Protein AF-A0AAD5JWP1-F1 (afdb_monomer_lite)

Foldseek 3Di:
DDDDDDDPPVVVVVVVVVVVVVVVVVVVVVVVVVVVVVPPPDPDPPPPPPDDDDPDPVVVVVPPDDPQPPPQWAAAQPVRDIDGPVQFDPVLSCQQRDDPPDDSPDDPVSSNDGHGPVRVVPQDQWAAAPPPRDIDGCVQWDPVCSVVRPHTHGPVRVVVVVVVVVVPPDPPPPDDDDDPDDPPDDD

Secondary structure (DSSP, 8-state):
-PPPPPTHHHHHHHHHHHHHHHHHHHHHHHHHHHHHHHHSPP---------SSSSSHHHHHSSSS-------EEE-TTT--EEEGGGS-HHHHHHHH--SSS-TT--TTTGGG---HHHHHTS--EEE-TTT--EEEGGGS-HHHHH--TT---HHHHHHHHHHHHTT----------------S--

Sequence (187 aa):
MYKQPQPRQASYYQEKQYGKQKEYQYQYQYHQQEHENRRAPQPRHIRFDMHTNYNKLYAEACFMKLERPRIKLLKCVFCKEEKQVKEFSEMQIAKATYNLYAPSVVTEYRLKYISCLKCTDTQRKTLTCWKCTKMKSLDQFSRMQRRNNERARCLQCMKKRNDEDVNDSEPEYSSEDDSLDNWDDYL

pLDDT: mean 71.74, std 17.25, range [40.62, 96.69]

InterPro domains:
  IPR024630 Stc1 domain [PF12898] (75-158)

Radius of gyration: 37.37 Å; chains: 1; bounding box: 60×84×105 Å

Organism: NCBI:txid60185

Structure (mmCIF, N/CA/C/O backbone):
data_AF-A0AAD5JWP1-F1
#
_entry.id   AF-A0AAD5JWP1-F1
#
loop_
_atom_site.group_PDB
_atom_site.id
_atom_site.type_symbol
_atom_site.label_atom_id
_atom_site.label_alt_id
_atom_site.label_comp_id
_atom_site.label_asym_id
_atom_site.label_entity_id
_atom_site.label_seq_id
_atom_site.pdbx_PDB_ins_code
_atom_site.Cartn_x
_atom_site.Cartn_y
_atom_site.Cartn_z
_atom_site.occupancy
_atom_site.B_iso_or_equiv
_atom_site.auth_seq_id
_atom_site.auth_comp_id
_atom_site.auth_asym_id
_atom_site.auth_atom_id
_atom_site.pdbx_PDB_model_num
ATOM 1 N N . MET A 1 1 ? -34.476 69.477 -42.393 1.00 40.62 1 MET A N 1
ATOM 2 C CA . MET A 1 1 ? -34.869 69.101 -41.015 1.00 40.62 1 MET A CA 1
ATOM 3 C C . MET A 1 1 ? -33.835 68.119 -40.477 1.00 40.62 1 MET A C 1
ATOM 5 O O . MET A 1 1 ? -33.854 66.964 -40.877 1.00 40.62 1 MET A O 1
ATOM 9 N N . TYR A 1 2 ? -32.893 68.576 -39.648 1.00 42.47 2 TYR A N 1
ATOM 10 C CA . TYR A 1 2 ? -31.866 67.714 -39.048 1.00 42.47 2 TYR A CA 1
ATOM 11 C C . TYR A 1 2 ? -32.333 67.252 -37.662 1.00 42.47 2 TYR A C 1
ATOM 13 O O . TYR A 1 2 ? -32.670 68.078 -36.816 1.00 42.47 2 TYR A O 1
ATOM 21 N N . LYS A 1 3 ? -32.400 65.932 -37.447 1.00 54.56 3 LYS A N 1
ATOM 22 C CA . LYS A 1 3 ? -32.744 65.327 -36.151 1.00 54.56 3 LYS A CA 1
ATOM 23 C C . LYS A 1 3 ? -31.535 65.416 -35.217 1.00 54.56 3 LYS A C 1
ATOM 25 O O . LYS A 1 3 ? -30.462 64.933 -35.563 1.00 54.56 3 LYS A O 1
ATOM 30 N N . GLN A 1 4 ? -31.719 66.011 -34.040 1.00 57.75 4 GLN A N 1
ATOM 31 C CA . GLN A 1 4 ? -30.716 65.998 -32.974 1.00 57.75 4 GLN A CA 1
ATOM 32 C C . GLN A 1 4 ? -30.556 64.576 -32.393 1.00 57.75 4 GLN A C 1
ATOM 34 O O . GLN A 1 4 ? -31.565 63.890 -32.192 1.00 57.75 4 GLN A O 1
ATOM 39 N N . PRO A 1 5 ? -29.323 64.116 -32.111 1.00 57.09 5 PRO A N 1
ATOM 40 C CA . PRO A 1 5 ? -29.080 62.826 -31.468 1.00 57.09 5 PRO A CA 1
ATOM 41 C C . PRO A 1 5 ? -29.371 62.866 -29.957 1.00 57.09 5 PRO A C 1
ATOM 43 O O . PRO A 1 5 ? -29.166 63.873 -29.284 1.00 57.09 5 PRO A O 1
ATOM 46 N N . GLN A 1 6 ? -29.876 61.747 -29.428 1.00 58.22 6 GLN A N 1
ATOM 47 C CA . GLN A 1 6 ? -30.375 61.618 -28.055 1.00 58.22 6 GLN A CA 1
ATOM 48 C C . GLN A 1 6 ? -29.251 61.492 -26.996 1.00 58.22 6 GLN A C 1
ATOM 50 O O . GLN A 1 6 ? -28.289 60.755 -27.214 1.00 58.22 6 GLN A O 1
ATOM 55 N N . PRO A 1 7 ? -29.403 62.096 -25.798 1.00 57.53 7 PRO A N 1
ATOM 56 C CA . PRO A 1 7 ? -28.341 62.240 -24.787 1.00 57.53 7 PRO A CA 1
ATOM 57 C C . PRO A 1 7 ? -27.967 60.969 -23.990 1.00 57.53 7 PRO A C 1
ATOM 59 O O . PRO A 1 7 ? -27.070 61.018 -23.154 1.00 57.53 7 PRO A O 1
ATOM 62 N N . ARG A 1 8 ? -28.613 59.815 -24.215 1.00 56.66 8 ARG A N 1
ATOM 63 C CA . ARG A 1 8 ? -28.427 58.614 -23.364 1.00 56.66 8 ARG A CA 1
ATOM 64 C C . ARG A 1 8 ? -27.158 57.805 -23.633 1.00 56.66 8 ARG A C 1
ATOM 66 O O . ARG A 1 8 ? -26.790 56.976 -22.810 1.00 56.66 8 ARG A O 1
ATOM 73 N N . GLN A 1 9 ? -26.499 57.992 -24.775 1.00 56.50 9 GLN A N 1
ATOM 74 C CA . GLN A 1 9 ? -25.335 57.168 -25.116 1.00 56.50 9 GLN A CA 1
ATOM 75 C C . GLN A 1 9 ? -24.060 57.623 -24.391 1.00 56.50 9 GLN A C 1
ATOM 77 O O . GLN A 1 9 ? -23.221 56.784 -24.086 1.00 56.50 9 GLN A O 1
ATOM 82 N N . ALA A 1 10 ? -23.929 58.907 -24.035 1.00 54.25 10 ALA A N 1
ATOM 83 C CA . ALA A 1 10 ? -22.723 59.439 -23.394 1.00 54.25 10 ALA A CA 1
ATOM 84 C C . ALA A 1 10 ? -22.528 58.961 -21.938 1.00 54.25 10 ALA A C 1
ATOM 86 O O . ALA A 1 10 ? -21.396 58.688 -21.535 1.00 54.25 10 ALA A O 1
ATOM 87 N N . SER A 1 11 ? -23.611 58.790 -21.167 1.00 57.69 11 SER A N 1
ATOM 88 C CA . SER A 1 11 ? -23.533 58.364 -19.758 1.00 57.69 11 SER A CA 1
ATOM 89 C C . SER A 1 11 ? -23.076 56.908 -19.603 1.00 57.69 11 SER A C 1
ATOM 91 O O . SER A 1 11 ? -22.282 56.595 -18.720 1.00 57.69 11 SER A O 1
ATOM 93 N N . TYR A 1 12 ? -23.488 56.028 -20.520 1.00 57.41 12 TYR A N 1
ATOM 94 C CA . TYR A 1 12 ? -23.113 54.610 -20.509 1.00 57.41 12 TYR A CA 1
ATOM 95 C C . TYR A 1 12 ? -21.603 54.388 -20.701 1.00 57.41 12 TYR A C 1
ATOM 97 O O . TYR A 1 12 ? -21.002 53.516 -20.067 1.00 57.41 12 TYR A O 1
ATOM 105 N N . TYR A 1 13 ? -20.958 55.187 -21.559 1.00 53.56 13 TYR A N 1
ATOM 106 C CA . TYR A 1 13 ? -19.510 55.093 -21.761 1.00 53.56 13 TYR A CA 1
ATOM 107 C C . TYR A 1 13 ? -18.724 55.635 -20.560 1.00 53.56 13 TYR A C 1
ATOM 109 O O . TYR A 1 13 ? -17.688 55.063 -20.219 1.00 53.56 13 TYR A O 1
ATOM 117 N N . GLN A 1 14 ? -19.218 56.672 -19.878 1.00 61.03 14 GLN A N 1
ATOM 118 C CA . GLN A 1 14 ? -18.586 57.197 -18.662 1.00 61.03 14 GLN A CA 1
ATOM 119 C C . GLN A 1 14 ? -18.672 56.211 -17.488 1.00 61.03 14 GLN A C 1
ATOM 121 O O . GLN A 1 14 ? -17.666 55.982 -16.815 1.00 61.03 14 GLN A O 1
ATOM 126 N N . GLU A 1 15 ? -19.815 55.550 -17.288 1.00 62.19 15 GLU A N 1
ATOM 127 C CA . GLU A 1 15 ? -19.979 54.532 -16.238 1.00 62.19 15 GLU A CA 1
ATOM 128 C C . GLU A 1 15 ? -19.065 53.314 -16.452 1.00 62.19 15 GLU A C 1
ATOM 130 O O . GLU A 1 15 ? -18.452 52.825 -15.501 1.00 62.19 15 GLU A O 1
ATOM 135 N N . LYS A 1 16 ? -18.885 52.861 -17.703 1.00 63.81 16 LYS A N 1
ATOM 136 C CA . LYS A 1 16 ? -17.933 51.780 -18.023 1.00 63.81 16 LYS A CA 1
ATOM 137 C C . LYS A 1 16 ? -16.479 52.156 -17.742 1.00 63.81 16 LYS A C 1
ATOM 139 O O . LYS A 1 16 ? -15.716 51.310 -17.278 1.00 63.81 16 LYS A O 1
ATOM 144 N N . GLN A 1 17 ? -16.086 53.395 -18.031 1.00 58.28 17 GLN A N 1
ATOM 145 C CA . GLN A 1 17 ? -14.729 53.874 -17.748 1.00 58.28 17 GLN A CA 1
ATOM 146 C C . GLN A 1 17 ? -14.491 53.994 -16.236 1.00 58.28 17 GLN A C 1
ATOM 148 O O . GLN A 1 17 ? -13.457 53.554 -15.735 1.00 58.28 17 GLN A O 1
ATOM 153 N N . TYR A 1 18 ? -15.485 54.490 -15.495 1.00 61.00 18 TYR A N 1
ATOM 154 C CA . TYR A 1 18 ? -15.421 54.603 -14.038 1.00 61.00 18 TYR A CA 1
ATOM 155 C C . TYR A 1 18 ? -15.386 53.231 -13.337 1.00 61.00 18 TYR A C 1
ATOM 157 O O . TYR A 1 18 ? -14.649 53.044 -12.368 1.00 61.00 18 TYR A O 1
ATOM 165 N N . GLY A 1 19 ? -16.114 52.239 -13.863 1.00 61.81 19 GLY A N 1
ATOM 166 C CA . GLY A 1 19 ? -16.061 50.855 -13.380 1.00 61.81 19 GLY A CA 1
ATOM 167 C C . GLY A 1 19 ? -14.674 50.222 -13.531 1.00 61.81 19 GLY A C 1
ATOM 168 O O . GLY A 1 19 ? -14.146 49.670 -12.567 1.00 61.81 19 GLY A O 1
ATOM 169 N N . LYS A 1 20 ? -14.038 50.382 -14.701 1.00 67.31 20 LYS A N 1
ATOM 170 C CA . LYS A 1 20 ? -12.676 49.872 -14.948 1.00 67.31 20 LYS A CA 1
ATOM 171 C C . LYS A 1 20 ? -11.626 50.516 -14.038 1.00 67.31 20 LYS A C 1
ATOM 173 O O . LYS A 1 20 ? -10.723 49.830 -13.568 1.00 67.31 20 LYS A O 1
ATOM 178 N N . GLN A 1 21 ? -11.749 51.815 -13.759 1.00 68.38 21 GLN A N 1
ATOM 179 C CA . GLN A 1 21 ? -10.841 52.505 -12.834 1.00 68.38 21 GLN A CA 1
ATOM 180 C C . GLN A 1 21 ? -10.965 51.976 -11.399 1.00 68.38 21 GLN A C 1
ATOM 182 O O . GLN A 1 21 ? -9.949 51.756 -10.741 1.00 68.38 21 GLN A O 1
ATOM 187 N N . LYS A 1 22 ? -12.190 51.706 -10.929 1.00 75.00 22 LYS A N 1
ATOM 188 C CA . LYS A 1 22 ? -12.416 51.114 -9.601 1.00 75.00 22 LYS A CA 1
ATOM 189 C C . LYS A 1 22 ? -11.853 49.701 -9.480 1.00 75.00 22 LYS A C 1
ATOM 191 O O . LYS A 1 22 ? -11.277 49.365 -8.449 1.00 75.00 22 LYS A O 1
ATOM 196 N N . GLU A 1 23 ? -11.995 48.889 -10.523 1.00 74.69 23 GLU A N 1
ATOM 197 C CA . GLU A 1 23 ? -11.470 47.522 -10.537 1.00 74.69 23 GLU A CA 1
ATOM 198 C C . GLU A 1 23 ? -9.936 47.509 -10.462 1.00 74.69 23 GLU A C 1
ATOM 200 O O . GLU A 1 23 ? -9.361 46.775 -9.657 1.00 74.69 23 GLU A O 1
ATOM 205 N N . TYR A 1 24 ? -9.273 48.402 -11.204 1.00 76.06 24 TYR A N 1
ATOM 206 C CA . TYR A 1 24 ? -7.819 48.570 -11.134 1.00 76.06 24 TYR A CA 1
ATOM 207 C C . TYR A 1 24 ? -7.351 49.032 -9.744 1.00 76.06 24 TYR A C 1
ATOM 209 O O . TYR A 1 24 ? -6.381 48.504 -9.197 1.00 76.06 24 TYR A O 1
ATOM 217 N N . GLN A 1 25 ? -8.070 49.979 -9.135 1.00 82.06 25 GLN A N 1
ATOM 218 C CA . GLN A 1 25 ? -7.759 50.465 -7.791 1.00 82.06 25 GLN A CA 1
ATOM 219 C C . GLN A 1 25 ? -7.890 49.357 -6.733 1.00 82.06 25 GLN A C 1
ATOM 221 O O . GLN A 1 25 ? -7.031 49.239 -5.858 1.00 82.06 25 GLN A O 1
ATOM 226 N N . TYR A 1 26 ? -8.917 48.509 -6.844 1.00 84.38 26 TYR A N 1
ATOM 227 C CA . TYR A 1 26 ? -9.117 47.374 -5.943 1.00 84.38 26 TYR A CA 1
ATOM 228 C C . TYR A 1 26 ? -7.998 46.331 -6.069 1.00 84.38 26 TYR A C 1
ATOM 230 O O . TYR A 1 26 ? -7.438 45.897 -5.061 1.00 84.38 26 TYR A O 1
ATOM 238 N N . GLN A 1 27 ? -7.623 45.968 -7.299 1.00 80.94 27 GLN A N 1
ATOM 239 C CA . GLN A 1 27 ? -6.535 45.015 -7.544 1.00 80.94 27 GLN A CA 1
ATOM 240 C C . GLN A 1 27 ? -5.196 45.522 -6.995 1.00 80.94 27 GLN A C 1
ATOM 242 O O . GLN A 1 27 ? -4.444 44.757 -6.388 1.00 80.94 27 GLN A O 1
ATOM 247 N N . TYR A 1 28 ? -4.916 46.818 -7.148 1.00 81.62 28 TYR A N 1
ATOM 248 C CA . TYR A 1 28 ? -3.696 47.423 -6.621 1.00 81.62 28 TYR A CA 1
ATOM 249 C C . TYR A 1 28 ? -3.644 47.376 -5.086 1.00 81.62 28 TYR A C 1
ATOM 251 O O . TYR A 1 28 ? -2.624 46.999 -4.507 1.00 81.62 28 TYR A O 1
ATOM 259 N N . GLN A 1 29 ? -4.763 47.680 -4.423 1.00 86.00 29 GLN A N 1
ATOM 260 C CA . GLN A 1 29 ? -4.866 47.642 -2.964 1.00 86.00 29 GLN A CA 1
ATOM 261 C C . GLN A 1 29 ? -4.716 46.214 -2.411 1.00 86.00 29 GLN A C 1
ATOM 263 O O . GLN A 1 29 ? -4.019 46.006 -1.417 1.00 86.00 29 GLN A O 1
ATOM 268 N N . TYR A 1 30 ? -5.284 45.216 -3.096 1.00 79.50 30 TYR A N 1
ATOM 269 C CA . TYR A 1 30 ? -5.115 43.804 -2.742 1.00 79.50 30 TYR A CA 1
ATOM 270 C C . TYR A 1 30 ? -3.645 43.367 -2.821 1.00 79.50 30 TYR A C 1
ATOM 272 O O . TYR A 1 30 ? -3.110 42.762 -1.891 1.00 79.50 30 TYR A O 1
ATOM 280 N N . HIS A 1 31 ? -2.952 43.738 -3.901 1.00 83.44 31 HIS A N 1
ATOM 281 C CA . HIS A 1 31 ? -1.551 43.368 -4.102 1.00 83.44 31 HIS A CA 1
ATOM 282 C C . HIS A 1 31 ? -0.609 44.047 -3.088 1.00 83.44 31 HIS A C 1
ATOM 284 O O . HIS A 1 31 ? 0.371 43.442 -2.642 1.00 83.44 31 HIS A O 1
ATOM 290 N N . GLN A 1 32 ? -0.910 45.285 -2.679 1.00 79.06 32 GLN A N 1
ATOM 291 C CA . GLN A 1 32 ? -0.197 45.959 -1.587 1.00 79.06 32 GLN A CA 1
ATOM 292 C C . GLN A 1 32 ? -0.378 45.223 -0.253 1.00 79.06 32 GLN A C 1
ATOM 294 O O . GLN A 1 32 ? 0.610 44.954 0.433 1.00 79.06 32 GLN A O 1
ATOM 299 N N . GLN A 1 33 ? -1.608 44.814 0.065 1.00 77.62 33 GLN A N 1
ATOM 300 C CA . GLN A 1 33 ? -1.917 44.088 1.297 1.00 77.62 33 GLN A CA 1
ATOM 301 C C . GLN A 1 33 ? -1.223 42.717 1.357 1.00 77.62 33 GLN A C 1
ATOM 303 O O . GLN A 1 33 ? -0.721 42.313 2.407 1.00 77.62 33 GLN A O 1
ATOM 308 N N . GLU A 1 34 ? -1.102 42.009 0.230 1.00 75.94 34 GLU A N 1
ATOM 309 C CA . GLU A 1 34 ? -0.315 40.771 0.175 1.00 75.94 34 GLU A CA 1
ATOM 310 C C . GLU A 1 34 ? 1.186 40.998 0.403 1.00 75.94 34 GLU A C 1
ATOM 312 O O . GLU A 1 34 ? 1.855 40.163 1.020 1.00 75.94 34 GLU A O 1
ATOM 317 N N . HIS A 1 35 ? 1.746 42.105 -0.095 1.00 75.12 35 HIS A N 1
ATOM 318 C CA . HIS A 1 35 ? 3.147 42.448 0.152 1.00 75.12 35 HIS A CA 1
ATOM 319 C C . HIS A 1 35 ? 3.405 42.822 1.615 1.00 75.12 35 HIS A C 1
ATOM 321 O O . HIS A 1 35 ? 4.445 42.435 2.1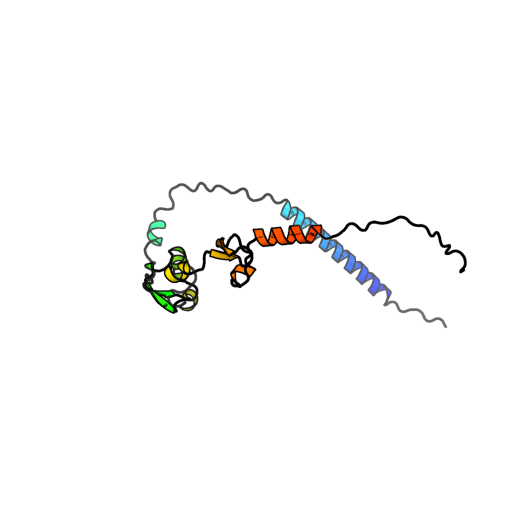52 1.00 75.12 35 HIS A O 1
ATOM 327 N N . GLU A 1 36 ? 2.472 43.516 2.269 1.00 73.81 36 GLU A N 1
ATOM 328 C CA . GLU A 1 36 ? 2.539 43.791 3.709 1.00 73.81 36 GLU A CA 1
ATOM 329 C C . GLU A 1 36 ? 2.433 42.503 4.533 1.00 73.81 36 GLU A C 1
ATOM 331 O O . GLU A 1 36 ? 3.278 42.258 5.395 1.00 73.81 36 GLU A O 1
ATOM 336 N N . ASN A 1 37 ? 1.494 41.613 4.196 1.00 68.94 37 ASN A N 1
ATOM 337 C CA . ASN A 1 37 ? 1.347 40.314 4.860 1.00 68.94 37 ASN A CA 1
ATOM 338 C C . ASN A 1 37 ? 2.578 39.410 4.674 1.00 68.94 37 ASN A C 1
ATOM 340 O O . ASN A 1 37 ? 2.951 38.684 5.593 1.00 68.94 37 ASN A O 1
ATOM 344 N N . ARG A 1 38 ? 3.252 39.469 3.515 1.00 68.69 38 ARG A N 1
ATOM 345 C CA . ARG A 1 38 ? 4.514 38.739 3.277 1.00 68.69 38 ARG A CA 1
ATOM 346 C C . ARG A 1 38 ? 5.720 39.348 3.999 1.00 68.69 38 ARG A C 1
ATOM 348 O O . ARG A 1 38 ? 6.683 38.630 4.254 1.00 68.69 38 ARG A O 1
ATOM 355 N N . ARG A 1 39 ? 5.691 40.647 4.321 1.00 66.56 39 ARG A N 1
ATOM 356 C CA . ARG A 1 39 ? 6.728 41.322 5.126 1.00 66.56 39 ARG A CA 1
ATOM 357 C C . ARG A 1 39 ? 6.494 41.204 6.630 1.00 66.56 39 ARG A C 1
ATOM 359 O O . ARG A 1 39 ? 7.390 41.574 7.389 1.00 66.56 39 ARG A O 1
ATOM 366 N N . ALA A 1 40 ? 5.339 40.699 7.065 1.00 59.44 40 ALA A N 1
ATOM 367 C CA . ALA A 1 40 ? 5.087 40.451 8.474 1.00 59.44 40 ALA A CA 1
ATOM 368 C C . ALA A 1 40 ? 6.159 39.480 9.011 1.00 59.44 40 ALA A C 1
ATOM 370 O O . ALA A 1 40 ? 6.328 38.384 8.467 1.00 59.44 40 ALA A O 1
ATOM 371 N N . PRO A 1 41 ? 6.926 39.869 10.044 1.00 61.22 41 PRO A N 1
ATOM 372 C CA . PRO A 1 41 ? 7.929 38.991 10.617 1.00 61.22 41 PRO A CA 1
ATOM 373 C C . PRO A 1 41 ? 7.230 37.736 11.142 1.00 61.22 41 PRO A C 1
ATOM 375 O O . PRO A 1 41 ? 6.301 37.824 11.944 1.00 61.22 41 PRO A O 1
ATOM 378 N N . GLN A 1 42 ? 7.684 36.567 10.679 1.00 57.88 42 GLN A N 1
ATOM 379 C CA . GLN A 1 42 ? 7.268 35.279 11.231 1.00 57.88 42 GLN A CA 1
ATOM 380 C C . GLN A 1 42 ? 7.384 35.359 12.761 1.00 57.88 42 GLN A C 1
ATOM 382 O O . GLN A 1 42 ? 8.427 35.813 13.254 1.00 57.88 42 GLN A O 1
ATOM 387 N N . PRO A 1 43 ? 6.357 34.956 13.530 1.00 54.66 43 PRO A N 1
ATOM 388 C CA . PRO A 1 43 ? 6.464 34.949 14.976 1.00 54.66 43 PRO A CA 1
ATOM 389 C C . PRO A 1 43 ? 7.646 34.056 15.344 1.00 54.66 43 PRO A C 1
ATOM 391 O O . PRO A 1 43 ? 7.652 32.854 15.072 1.00 54.66 43 PRO A O 1
ATOM 394 N N . ARG A 1 44 ? 8.688 34.661 15.926 1.00 49.53 44 ARG A N 1
ATOM 395 C CA . ARG A 1 44 ? 9.788 33.906 16.521 1.00 49.53 44 ARG A CA 1
ATOM 396 C C . ARG A 1 44 ? 9.154 32.930 17.498 1.00 49.53 44 ARG A C 1
ATOM 398 O O . ARG A 1 44 ? 8.416 33.363 18.379 1.00 49.53 44 ARG A O 1
ATOM 405 N N . HIS A 1 45 ? 9.421 31.638 17.310 1.00 47.69 45 HIS A N 1
ATOM 406 C CA . HIS A 1 45 ? 9.055 30.594 18.257 1.00 47.69 45 HIS A CA 1
ATOM 407 C C . HIS A 1 45 ? 9.450 31.063 19.657 1.00 47.69 45 HIS A C 1
ATOM 409 O O . HIS A 1 45 ? 10.631 31.097 20.004 1.00 47.69 45 HIS A O 1
ATOM 415 N N . ILE A 1 46 ? 8.457 31.461 20.450 1.00 46.84 46 ILE A N 1
ATOM 416 C CA . ILE A 1 46 ? 8.643 31.672 21.874 1.00 46.84 46 ILE A CA 1
ATOM 417 C C . ILE A 1 46 ? 8.948 30.277 22.408 1.00 46.84 46 ILE A C 1
ATOM 419 O O . ILE A 1 46 ? 8.074 29.407 22.435 1.00 46.84 46 ILE A O 1
ATOM 423 N N . ARG A 1 47 ? 10.211 30.029 22.766 1.00 49.56 47 ARG A N 1
ATOM 424 C CA . ARG A 1 47 ? 10.547 28.938 23.677 1.00 49.56 47 ARG A CA 1
ATOM 425 C C . ARG A 1 47 ? 9.833 29.265 24.983 1.00 49.56 47 ARG A C 1
ATOM 427 O O . ARG A 1 47 ? 10.295 30.090 25.762 1.00 49.56 47 ARG A O 1
ATOM 434 N N . PHE A 1 48 ? 8.659 28.677 25.170 1.00 41.03 48 PHE A N 1
ATOM 435 C CA . PHE A 1 48 ? 8.026 28.607 26.473 1.00 41.03 48 PHE A CA 1
ATOM 436 C C . PHE A 1 48 ? 8.852 27.632 27.309 1.00 41.03 48 PHE A C 1
ATOM 438 O O . PHE A 1 48 ? 8.603 26.427 27.302 1.00 41.03 48 PHE A O 1
ATOM 445 N N . ASP A 1 49 ? 9.855 28.152 28.012 1.00 50.12 49 ASP A N 1
ATOM 446 C CA . ASP A 1 49 ? 10.458 27.448 29.139 1.00 50.12 49 ASP A CA 1
ATOM 447 C C . ASP A 1 49 ? 9.431 27.439 30.278 1.00 50.12 49 ASP A C 1
ATOM 449 O O . ASP A 1 49 ? 9.426 28.281 31.171 1.00 50.12 49 ASP A O 1
ATOM 453 N N . MET A 1 50 ? 8.491 26.496 30.198 1.00 48.03 50 MET A N 1
ATOM 454 C CA . MET A 1 50 ? 7.456 26.263 31.203 1.00 48.03 50 MET A CA 1
ATOM 455 C C . MET A 1 50 ? 7.886 25.122 32.137 1.00 48.03 50 MET A C 1
ATOM 457 O O . MET A 1 50 ? 7.262 24.066 32.221 1.00 48.03 50 MET A O 1
ATOM 461 N N . HIS A 1 51 ? 8.986 25.350 32.844 1.00 48.28 51 HIS A N 1
ATOM 462 C CA . HIS A 1 51 ? 9.379 24.614 34.043 1.00 48.28 51 HIS A CA 1
ATOM 463 C C . HIS A 1 51 ? 9.294 25.639 35.179 1.00 48.28 51 HIS A C 1
ATOM 465 O O . HIS A 1 51 ? 9.942 26.670 35.107 1.00 48.28 51 HIS A O 1
ATOM 471 N N . THR A 1 52 ? 8.497 25.507 36.225 1.00 54.03 52 THR A N 1
ATOM 472 C CA . THR A 1 52 ? 7.990 24.343 36.941 1.00 54.03 52 THR A CA 1
ATOM 473 C C . THR A 1 52 ? 6.785 24.806 37.776 1.00 54.03 52 THR A C 1
ATOM 475 O O . THR A 1 52 ? 6.578 25.997 37.982 1.00 54.03 52 THR A O 1
ATOM 478 N N . ASN A 1 53 ? 6.029 23.853 38.328 1.00 54.62 53 ASN A N 1
ATOM 479 C CA . ASN A 1 53 ? 5.146 24.063 39.488 1.00 54.62 53 ASN A CA 1
ATOM 480 C C . ASN A 1 53 ? 3.662 24.429 39.256 1.00 54.62 53 ASN A C 1
ATOM 482 O O . ASN A 1 53 ? 3.031 25.010 40.131 1.00 54.62 53 ASN A O 1
ATOM 486 N N . TYR A 1 54 ? 3.064 24.009 38.135 1.00 44.25 54 TYR A N 1
ATOM 487 C CA . TYR A 1 54 ? 1.593 24.013 37.976 1.00 44.25 54 TYR A CA 1
ATOM 488 C C . TYR A 1 54 ? 1.040 22.748 37.286 1.00 44.25 54 TYR A C 1
ATOM 490 O O . TYR A 1 54 ? -0.006 22.778 36.653 1.00 44.25 54 TYR A O 1
ATOM 498 N N . ASN A 1 55 ? 1.759 21.620 37.380 1.00 54.94 55 ASN A N 1
ATOM 499 C CA . ASN A 1 55 ? 1.473 20.397 36.608 1.00 54.94 55 ASN A CA 1
ATOM 500 C C . ASN A 1 55 ? 1.423 19.094 37.430 1.00 54.94 55 ASN A C 1
ATOM 502 O O . ASN A 1 55 ? 1.429 18.017 36.845 1.00 54.94 55 ASN A O 1
ATOM 506 N N . LYS A 1 56 ? 1.369 19.140 38.769 1.00 49.34 56 LYS A N 1
ATOM 507 C CA . LYS A 1 56 ? 1.262 17.900 39.571 1.00 49.34 56 LYS A CA 1
ATOM 508 C C . LYS A 1 56 ? -0.178 17.453 39.837 1.00 49.34 56 LYS A C 1
ATOM 510 O O . LYS A 1 56 ? -0.455 16.268 39.755 1.00 49.34 56 LYS A O 1
ATOM 515 N N . LEU A 1 57 ? -1.113 18.380 40.054 1.00 47.66 57 LEU A N 1
ATOM 516 C CA . LEU A 1 57 ? -2.484 18.025 40.460 1.00 47.66 57 LEU A CA 1
ATOM 517 C C . LEU A 1 57 ? -3.443 17.747 39.286 1.00 47.66 57 LEU A C 1
ATOM 519 O O . LEU A 1 57 ? -4.432 17.045 39.461 1.00 47.66 57 LEU A O 1
ATOM 523 N N . TYR A 1 58 ? -3.139 18.225 38.074 1.00 48.69 58 TYR A N 1
ATOM 524 C CA . TYR A 1 58 ? -3.963 17.960 36.882 1.00 48.69 58 TYR A CA 1
ATOM 525 C C . TYR A 1 58 ? -3.467 16.784 36.023 1.00 48.69 58 TYR A C 1
ATOM 527 O O . TYR A 1 58 ? -4.217 16.278 35.190 1.00 48.69 58 TYR A O 1
ATOM 535 N N . ALA A 1 59 ? -2.240 16.299 36.245 1.00 50.41 59 ALA A N 1
ATOM 536 C CA . ALA A 1 59 ? -1.723 15.107 35.568 1.00 50.41 59 ALA A CA 1
ATOM 537 C C . ALA A 1 59 ? -2.314 13.807 36.148 1.00 50.41 59 ALA A C 1
ATOM 539 O O . ALA A 1 59 ? -2.564 12.858 35.408 1.00 50.41 59 ALA A O 1
ATOM 540 N N . GLU A 1 60 ? -2.608 13.780 37.451 1.00 46.25 60 GLU A N 1
ATOM 541 C CA . GLU A 1 60 ? -3.140 12.592 38.135 1.00 46.25 60 GLU A CA 1
ATOM 542 C C . GLU A 1 60 ? -4.646 12.386 37.878 1.00 46.25 60 GLU A C 1
ATOM 544 O O . GLU A 1 60 ? -5.109 11.251 37.776 1.00 46.25 60 GLU A O 1
ATOM 549 N N . ALA A 1 61 ? -5.411 13.462 37.652 1.00 45.09 61 ALA A N 1
ATOM 550 C CA . ALA A 1 61 ? -6.847 13.378 37.355 1.00 45.09 61 ALA A CA 1
ATOM 551 C C . ALA A 1 61 ? -7.160 12.939 35.908 1.00 45.09 61 ALA A C 1
ATOM 553 O O . ALA A 1 61 ? -8.229 12.386 35.646 1.00 45.09 61 ALA A O 1
ATOM 554 N N . CYS A 1 62 ? -6.233 13.139 34.965 1.00 43.66 62 CYS A N 1
ATOM 555 C CA . CYS A 1 62 ? -6.428 12.755 33.561 1.00 43.66 62 CYS A CA 1
ATOM 556 C C . CYS A 1 62 ? -6.066 11.282 33.282 1.00 43.66 62 CYS A C 1
ATOM 558 O O . CYS A 1 62 ? -6.426 10.740 32.237 1.00 43.66 62 CYS A O 1
ATOM 560 N N . PHE A 1 63 ? -5.384 10.609 34.216 1.00 44.66 63 PHE A N 1
ATOM 561 C CA . PHE A 1 63 ? -4.889 9.243 34.021 1.00 44.66 63 PHE A CA 1
ATOM 562 C C . PHE A 1 63 ? -5.893 8.145 34.421 1.00 44.66 63 PHE A C 1
ATOM 564 O O . PHE A 1 63 ? -5.662 6.972 34.139 1.00 44.66 63 PHE A O 1
ATOM 571 N N . MET A 1 64 ? -7.024 8.494 35.048 1.00 44.84 64 MET A N 1
ATOM 572 C CA . MET A 1 64 ? -7.883 7.508 35.727 1.00 44.84 64 MET A CA 1
ATOM 573 C C . MET A 1 64 ? -9.164 7.067 35.005 1.00 44.84 64 MET A C 1
ATOM 575 O O . MET A 1 64 ? -9.916 6.280 35.570 1.00 44.84 64 MET A O 1
ATOM 579 N N . LYS A 1 65 ? -9.460 7.485 33.767 1.00 46.75 65 LYS A N 1
ATOM 580 C CA . LYS A 1 65 ? -10.689 7.013 33.087 1.00 46.75 65 LYS A CA 1
ATOM 581 C C . LYS A 1 65 ? -10.572 6.894 31.576 1.00 46.75 65 LYS A C 1
ATOM 583 O O . LYS A 1 65 ? -11.260 7.613 30.873 1.00 46.75 65 LYS A O 1
ATOM 588 N N . LEU A 1 66 ? -9.790 5.945 31.070 1.00 50.03 66 LEU A N 1
ATOM 589 C CA . LEU A 1 66 ? -10.081 5.286 29.790 1.00 50.03 66 LEU A CA 1
ATOM 590 C C . LEU A 1 66 ? -9.414 3.903 29.786 1.00 50.03 66 LEU A C 1
ATOM 592 O O . LEU A 1 66 ? -8.489 3.654 29.012 1.00 50.03 66 LEU A O 1
ATOM 596 N N . GLU A 1 67 ? -9.900 2.969 30.608 1.00 49.12 67 GLU A N 1
ATOM 597 C CA . GLU A 1 67 ? -9.774 1.552 30.249 1.00 49.12 67 GLU A CA 1
ATOM 598 C C . GLU A 1 67 ? -10.605 1.335 28.980 1.00 49.12 67 GLU A C 1
ATOM 600 O O . GLU A 1 67 ? -11.762 0.917 29.009 1.00 49.12 67 GLU A O 1
ATOM 605 N N . ARG A 1 68 ? -10.042 1.730 27.832 1.00 54.72 68 ARG A N 1
ATOM 606 C CA . ARG A 1 68 ? -10.649 1.455 26.537 1.00 54.72 68 ARG A CA 1
ATOM 607 C C . ARG A 1 68 ? -10.740 -0.062 26.428 1.00 54.72 68 ARG A C 1
ATOM 609 O O . ARG A 1 68 ? -9.741 -0.728 26.727 1.00 54.72 68 ARG A O 1
ATOM 616 N N . PRO A 1 69 ? -11.891 -0.616 26.018 1.00 56.72 69 PRO A N 1
ATOM 617 C CA . PRO A 1 69 ? -12.034 -2.052 25.857 1.00 56.72 69 PRO A CA 1
ATOM 618 C C . PRO A 1 69 ? -10.878 -2.555 24.994 1.00 56.72 69 PRO A C 1
ATOM 620 O O . PRO A 1 69 ? -10.719 -2.147 23.841 1.00 56.72 69 PRO A O 1
ATOM 623 N N . ARG A 1 70 ? -10.014 -3.390 25.586 1.00 66.69 70 ARG A N 1
ATOM 624 C CA . ARG A 1 70 ? -8.898 -4.004 24.868 1.00 66.69 70 ARG A CA 1
ATOM 625 C C . ARG A 1 70 ? -9.515 -4.901 23.808 1.00 66.69 70 ARG A C 1
ATOM 627 O O . ARG A 1 70 ? -10.035 -5.968 24.130 1.00 66.69 70 ARG A O 1
ATOM 634 N N . ILE A 1 71 ? -9.501 -4.442 22.559 1.00 74.69 71 ILE A N 1
ATOM 635 C CA . ILE A 1 71 ? -9.937 -5.236 21.412 1.00 74.69 71 ILE A CA 1
ATOM 636 C C . ILE A 1 71 ? -9.133 -6.539 21.453 1.00 74.69 71 ILE A C 1
ATOM 638 O O . ILE A 1 71 ? -7.90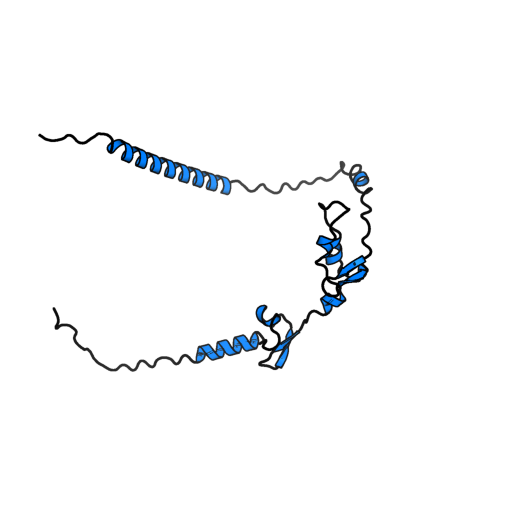9 -6.498 21.516 1.00 74.69 71 ILE A O 1
ATOM 642 N N . LYS A 1 72 ? -9.808 -7.692 21.514 1.00 81.00 72 LYS A N 1
ATOM 643 C CA . LYS A 1 72 ? -9.147 -9.010 21.611 1.00 81.00 72 LYS A CA 1
ATOM 644 C C . LYS A 1 72 ? -8.966 -9.660 20.242 1.00 81.00 72 LYS A C 1
ATOM 646 O O .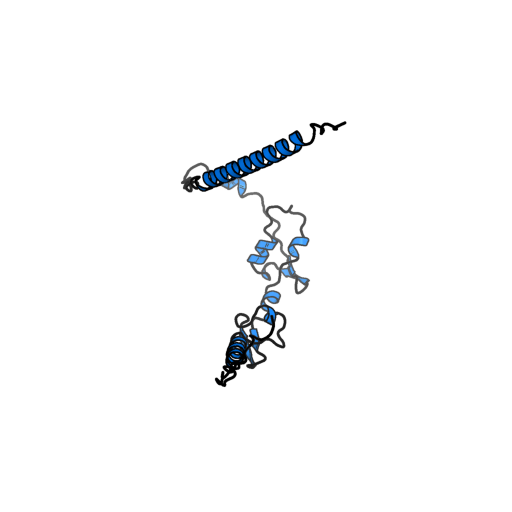 LYS A 1 72 ? -7.994 -10.383 20.023 1.00 81.00 72 LYS A O 1
ATOM 651 N N . LEU A 1 73 ? -9.900 -9.380 19.336 1.00 85.12 73 LEU A N 1
ATOM 652 C CA . LEU A 1 73 ? -9.988 -9.971 18.011 1.00 85.12 73 LEU A CA 1
ATOM 653 C C . LEU A 1 73 ? -10.107 -8.877 16.954 1.00 85.12 73 LEU A C 1
ATOM 655 O O . LEU A 1 73 ? -10.774 -7.863 17.155 1.00 85.12 73 LEU A O 1
ATOM 659 N N . LEU A 1 74 ? -9.436 -9.096 15.833 1.00 85.69 74 LEU A N 1
ATOM 660 C CA . LEU A 1 74 ? -9.381 -8.204 14.686 1.00 85.69 74 LEU A CA 1
ATOM 661 C C . LEU A 1 74 ? -9.611 -9.028 13.417 1.00 85.69 74 LEU A C 1
ATOM 663 O O . LEU A 1 74 ? -9.084 -10.133 13.283 1.00 85.69 74 LEU A O 1
ATOM 667 N N . LYS A 1 75 ? -10.395 -8.500 12.477 1.00 87.44 75 LYS A N 1
ATOM 668 C CA . LYS A 1 75 ? -10.711 -9.180 11.216 1.00 87.44 75 LYS A CA 1
ATOM 669 C C . LYS A 1 75 ? -9.735 -8.768 10.124 1.00 87.44 75 LYS A C 1
ATOM 671 O O . LYS A 1 75 ? -9.548 -7.583 9.867 1.00 87.44 75 LYS A O 1
ATOM 676 N N . CYS A 1 76 ? -9.134 -9.744 9.455 1.00 88.75 76 CYS A N 1
ATOM 677 C CA . CYS A 1 76 ? -8.245 -9.482 8.329 1.00 88.75 76 CYS A CA 1
ATOM 678 C C . CYS A 1 76 ? -9.029 -9.264 7.027 1.00 88.75 76 CYS A C 1
ATOM 680 O O . CYS A 1 76 ? -9.938 -10.024 6.710 1.00 88.75 76 CYS A O 1
ATOM 682 N N . VAL A 1 77 ? -8.623 -8.294 6.209 1.00 89.44 77 VAL A N 1
ATOM 683 C CA . VAL A 1 77 ? -9.246 -8.022 4.899 1.00 89.44 77 VAL A CA 1
ATOM 684 C C . VAL A 1 77 ? -8.977 -9.112 3.863 1.00 89.44 77 VAL A C 1
ATOM 686 O O . VAL A 1 77 ? -9.843 -9.418 3.049 1.00 89.44 77 VAL A O 1
ATOM 689 N N . PHE A 1 78 ? -7.782 -9.704 3.891 1.00 88.62 78 PHE A N 1
ATOM 690 C CA . PHE A 1 78 ? -7.346 -10.649 2.863 1.00 88.62 78 PHE A CA 1
ATOM 691 C C . PHE A 1 78 ? -7.896 -12.057 3.092 1.00 88.62 78 PHE A C 1
ATOM 693 O O . PHE A 1 78 ? -8.511 -12.621 2.194 1.00 88.62 78 PHE A O 1
ATOM 700 N N . CYS A 1 79 ? -7.715 -12.616 4.294 1.00 88.94 79 CYS A N 1
ATOM 701 C CA . CYS A 1 79 ? -8.212 -13.958 4.614 1.00 88.94 79 CYS A CA 1
ATOM 702 C C . CYS A 1 79 ? -9.630 -13.961 5.197 1.00 88.94 79 CYS A C 1
ATOM 704 O O . CYS A 1 79 ? -10.216 -15.025 5.334 1.00 88.94 79 CYS A O 1
ATOM 706 N N . LYS A 1 80 ? -10.193 -12.791 5.539 1.00 88.19 80 LYS A N 1
ATOM 707 C CA . LYS A 1 80 ? -11.540 -12.623 6.122 1.00 88.19 80 LYS A CA 1
ATOM 708 C C . LYS A 1 80 ? -11.765 -13.315 7.474 1.00 88.19 80 LYS A C 1
ATOM 710 O O . LYS A 1 80 ? -12.876 -13.253 7.993 1.00 88.19 80 LYS A O 1
ATOM 715 N N . GLU A 1 81 ? -10.722 -13.890 8.066 1.00 89.44 81 GLU A N 1
ATOM 716 C CA . GLU A 1 81 ? -10.746 -14.519 9.387 1.00 89.44 81 GLU A CA 1
ATOM 717 C C . GLU A 1 81 ? -10.561 -13.494 10.511 1.00 89.44 81 GLU A C 1
ATOM 719 O O . GLU A 1 81 ? -9.819 -12.511 10.373 1.00 89.44 81 GLU A O 1
ATOM 724 N N . GLU A 1 82 ? -11.203 -13.769 11.644 1.00 88.88 82 GLU A N 1
ATOM 725 C CA . GLU A 1 82 ? -10.957 -13.088 12.911 1.00 88.88 82 GLU A CA 1
ATOM 726 C C . GLU A 1 82 ? -9.756 -13.715 13.609 1.00 88.88 82 GLU A C 1
ATOM 728 O O . GLU A 1 82 ? -9.653 -14.931 13.763 1.00 88.88 82 GLU A O 1
ATOM 733 N N . LYS A 1 83 ? -8.814 -12.866 14.000 1.00 90.06 83 LYS A N 1
ATOM 734 C CA . LYS A 1 83 ? -7.519 -13.266 14.536 1.00 90.06 83 LYS A CA 1
ATOM 735 C C . LYS A 1 83 ? -7.205 -12.477 15.793 1.00 90.06 83 LYS A C 1
ATOM 737 O O . LYS A 1 83 ? -7.717 -11.376 15.999 1.00 90.06 83 LYS A O 1
ATOM 742 N N . GLN A 1 84 ? -6.346 -13.036 16.638 1.00 90.31 84 GLN A N 1
ATOM 743 C CA . GLN A 1 84 ? -5.888 -12.338 17.837 1.00 90.31 84 GLN A CA 1
ATOM 744 C C . GLN A 1 84 ? -5.081 -11.097 17.454 1.00 90.31 84 GLN A C 1
ATOM 746 O O . GLN A 1 84 ? -4.354 -11.110 16.463 1.00 90.31 84 GLN A O 1
ATOM 751 N N . VAL A 1 85 ? -5.148 -10.050 18.280 1.00 87.25 85 VAL A N 1
ATOM 752 C CA . VAL A 1 85 ? -4.416 -8.788 18.062 1.00 87.25 85 VAL A CA 1
ATOM 753 C C . VAL A 1 85 ? -2.928 -9.004 17.771 1.00 87.25 85 VAL A C 1
ATOM 755 O O . VAL A 1 85 ? -2.396 -8.379 16.866 1.00 87.25 85 VAL A O 1
ATOM 758 N N . LYS A 1 86 ? -2.280 -9.956 18.449 1.00 89.38 86 LYS A N 1
ATOM 759 C CA . LYS A 1 86 ? -0.862 -10.303 18.245 1.00 89.38 86 LYS A CA 1
ATOM 760 C C . LYS A 1 86 ? -0.510 -10.809 16.836 1.00 89.38 86 LYS A C 1
ATOM 762 O O . LYS A 1 86 ? 0.659 -10.834 16.478 1.00 89.38 86 LYS A O 1
ATOM 767 N N . GLU A 1 87 ? -1.493 -11.245 16.046 1.00 90.81 87 GLU A N 1
ATOM 768 C CA . GLU A 1 87 ? -1.283 -11.677 14.656 1.00 90.81 87 GLU A CA 1
ATOM 769 C C . GLU A 1 87 ? -1.287 -10.501 13.657 1.00 90.81 87 GLU A C 1
ATOM 771 O O . GLU A 1 87 ? -1.216 -10.720 12.443 1.00 90.81 87 GLU A O 1
ATOM 776 N N . PHE A 1 88 ? -1.363 -9.261 14.148 1.00 90.50 88 PHE A N 1
ATOM 777 C CA . PHE A 1 88 ? -1.307 -8.022 13.374 1.00 90.50 88 PHE A CA 1
ATOM 778 C C . PHE A 1 88 ? -0.084 -7.187 13.772 1.00 90.50 88 PHE A C 1
ATOM 780 O O . PHE A 1 88 ? 0.463 -7.338 14.861 1.00 90.50 88 PHE A O 1
ATOM 787 N N . SER A 1 89 ? 0.346 -6.282 12.891 1.00 89.88 89 SER A N 1
ATOM 788 C CA . SER A 1 89 ? 1.429 -5.342 13.205 1.00 89.88 89 SER A CA 1
ATOM 789 C C . SER A 1 89 ? 0.982 -4.306 14.242 1.00 89.88 89 SER A C 1
ATOM 791 O O . SER A 1 89 ? -0.130 -3.787 14.154 1.00 89.88 89 SER A O 1
ATOM 793 N N . GLU A 1 90 ? 1.870 -3.919 15.161 1.00 88.00 90 GLU A N 1
ATOM 794 C CA . GLU A 1 90 ? 1.637 -2.871 16.171 1.00 88.00 90 GLU A CA 1
ATOM 795 C C . GLU A 1 90 ? 1.094 -1.568 15.576 1.00 88.00 90 GLU A C 1
ATOM 797 O O . GLU A 1 90 ? 0.131 -0.999 16.089 1.00 88.00 90 GLU A O 1
ATOM 802 N N . MET A 1 91 ? 1.619 -1.143 14.423 1.00 85.44 91 MET A N 1
ATOM 803 C CA . MET A 1 91 ? 1.104 0.026 13.703 1.00 85.44 91 MET A CA 1
ATOM 804 C C . MET A 1 91 ? -0.345 -0.155 13.237 1.00 85.44 91 MET A C 1
ATOM 806 O O . MET A 1 91 ? -1.123 0.800 13.243 1.00 85.44 91 MET A O 1
ATOM 810 N N . GLN A 1 92 ? -0.724 -1.357 12.802 1.00 85.25 92 GLN A N 1
ATOM 811 C CA . GLN A 1 92 ? -2.093 -1.649 12.365 1.00 85.25 92 GLN A CA 1
ATOM 812 C C . GLN A 1 92 ? -3.047 -1.722 13.557 1.00 85.25 92 GLN A C 1
ATOM 814 O O . GLN A 1 92 ? -4.168 -1.225 13.468 1.00 85.25 92 GLN A O 1
ATOM 819 N N . ILE A 1 93 ? -2.583 -2.273 14.679 1.00 85.69 93 ILE A N 1
ATOM 820 C CA . ILE A 1 93 ? -3.323 -2.317 15.941 1.00 85.69 93 ILE A CA 1
ATOM 821 C C . ILE A 1 93 ? -3.567 -0.897 16.453 1.00 85.69 93 ILE A C 1
ATOM 823 O O . ILE A 1 93 ? -4.699 -0.555 16.791 1.00 85.69 93 ILE A O 1
ATOM 827 N N . ALA A 1 94 ? -2.544 -0.041 16.451 1.00 82.25 94 ALA A N 1
ATOM 828 C CA . ALA A 1 94 ? -2.674 1.356 16.847 1.00 82.25 94 ALA A CA 1
ATOM 829 C C . ALA A 1 94 ? -3.672 2.099 15.948 1.00 82.25 94 ALA A C 1
ATOM 831 O O . ALA A 1 94 ? -4.543 2.793 16.452 1.00 82.25 94 ALA A O 1
ATOM 832 N N . LYS A 1 95 ? -3.635 1.893 14.625 1.00 78.88 95 LYS A N 1
ATOM 833 C CA . LYS A 1 95 ? -4.620 2.491 13.702 1.00 78.88 95 LYS A CA 1
ATOM 834 C C . LYS A 1 95 ? -6.048 1.994 13.931 1.00 78.88 95 LYS A C 1
ATOM 836 O O . LYS A 1 95 ? -6.987 2.766 13.767 1.00 78.88 95 LYS A O 1
ATOM 841 N N . ALA A 1 96 ? -6.213 0.720 14.283 1.00 76.94 96 ALA A N 1
ATOM 842 C CA . ALA A 1 96 ? -7.523 0.135 14.558 1.00 76.94 96 ALA A CA 1
ATOM 843 C C . ALA A 1 96 ? -8.094 0.576 15.917 1.00 76.94 96 ALA A C 1
ATOM 845 O O . ALA A 1 96 ? -9.306 0.710 16.056 1.00 76.94 96 ALA A O 1
ATOM 846 N N . THR A 1 97 ? -7.234 0.813 16.910 1.00 74.81 97 THR A N 1
ATOM 847 C CA . THR A 1 97 ? -7.625 1.160 18.290 1.00 74.81 97 THR A CA 1
ATOM 848 C C . THR A 1 97 ? -7.652 2.670 18.554 1.00 74.81 97 THR A C 1
ATOM 850 O O . THR A 1 97 ? -8.393 3.137 19.423 1.00 74.81 97 THR A O 1
ATOM 853 N N . TYR A 1 98 ? -6.866 3.460 17.820 1.00 68.75 98 TYR A N 1
ATOM 854 C CA . TYR A 1 98 ? -6.756 4.901 18.013 1.00 68.75 98 TYR A CA 1
ATOM 855 C C . TYR A 1 98 ? -7.774 5.649 17.155 1.00 68.75 98 TYR A C 1
ATOM 857 O O . TYR A 1 98 ? -7.551 5.954 15.983 1.00 68.75 98 TYR A O 1
ATOM 865 N N . ASN A 1 99 ? -8.901 5.996 17.770 1.00 66.56 99 ASN A N 1
ATOM 866 C CA . ASN A 1 99 ? -9.803 6.999 17.233 1.00 66.56 99 ASN A CA 1
ATOM 867 C C . ASN A 1 99 ? -10.186 7.982 18.341 1.00 66.56 99 ASN A C 1
ATOM 869 O O . ASN A 1 99 ? -10.928 7.634 19.253 1.00 66.56 99 ASN A O 1
ATOM 873 N N . LEU A 1 100 ? -9.645 9.199 18.272 1.00 61.69 100 LEU A N 1
ATOM 874 C CA . LEU A 1 100 ? -9.940 10.274 19.226 1.00 61.69 100 LEU A CA 1
ATOM 875 C C . LEU A 1 100 ? -11.393 10.762 19.143 1.00 61.69 100 LEU A C 1
ATOM 877 O O . LEU A 1 100 ? -11.898 11.320 20.109 1.00 61.69 100 LEU A O 1
ATOM 881 N N . TYR A 1 101 ? -12.049 10.552 18.000 1.00 61.50 101 TYR A N 1
ATOM 882 C CA . TYR A 1 101 ? -13.336 11.164 17.677 1.00 61.50 101 TYR A CA 1
ATOM 883 C C . TYR A 1 101 ? -14.464 10.148 17.455 1.00 61.50 101 TYR A C 1
ATOM 885 O O . TYR A 1 101 ? -15.595 10.562 17.214 1.00 61.50 101 TYR A O 1
ATOM 893 N N . ALA A 1 102 ? -14.200 8.833 17.504 1.00 61.91 102 ALA A N 1
ATOM 894 C CA . ALA A 1 102 ? -15.288 7.856 17.427 1.00 61.91 102 ALA A CA 1
ATOM 895 C C . ALA A 1 102 ? -15.862 7.565 18.813 1.00 61.91 102 ALA A C 1
ATOM 897 O O . ALA A 1 102 ? -15.104 7.203 19.717 1.00 61.91 102 ALA A O 1
ATOM 898 N N . PRO A 1 103 ? -17.194 7.629 18.969 1.00 57.16 103 PRO A N 1
ATOM 899 C CA . PRO A 1 103 ? -17.842 7.072 20.142 1.00 57.16 103 PRO A CA 1
ATOM 900 C C . PRO A 1 103 ? -17.531 5.570 20.241 1.00 57.16 103 PRO A C 1
ATOM 902 O O . PRO A 1 103 ? -17.567 4.846 19.245 1.00 57.16 103 PRO A O 1
ATOM 905 N N . SER A 1 104 ? -17.238 5.124 21.467 1.00 55.66 104 SER A N 1
ATOM 906 C CA . SER A 1 104 ? -16.812 3.769 21.879 1.00 55.66 104 SER A CA 1
ATOM 907 C C . SER A 1 104 ? -17.610 2.603 21.266 1.00 55.66 104 SER A C 1
ATOM 909 O O . SER A 1 104 ? -17.127 1.478 21.196 1.00 55.66 104 SER A O 1
ATOM 911 N N . VAL A 1 105 ? -18.835 2.861 20.808 1.00 55.25 105 VAL A N 1
ATOM 912 C CA . VAL A 1 105 ? -19.816 1.830 20.459 1.00 55.25 105 VAL A CA 1
ATOM 913 C C . VAL A 1 105 ? -19.830 1.393 19.001 1.00 55.25 105 VAL A C 1
ATOM 915 O O . VAL A 1 105 ? -20.310 0.300 18.731 1.00 55.25 105 VAL A O 1
ATOM 918 N N . VAL A 1 106 ? -19.319 2.160 18.036 1.00 54.94 106 VAL A N 1
ATOM 919 C CA . VAL A 1 106 ? -19.437 1.739 16.631 1.00 54.94 106 VAL A CA 1
ATOM 920 C C . VAL A 1 106 ? -18.298 2.308 15.806 1.00 54.94 106 VAL A C 1
ATOM 922 O O . VAL A 1 106 ? -18.244 3.502 15.556 1.00 54.94 106 VAL A O 1
ATOM 925 N N . THR A 1 107 ? -17.423 1.445 15.299 1.00 52.66 107 THR A N 1
ATOM 926 C CA . THR A 1 107 ? -17.082 1.470 13.868 1.00 52.66 107 THR A CA 1
ATOM 927 C C . THR A 1 107 ? -16.449 0.140 13.465 1.00 52.66 107 THR A C 1
ATOM 929 O O . THR A 1 107 ? -15.277 0.054 13.109 1.00 52.66 107 THR A O 1
ATOM 932 N N . GLU A 1 108 ? -17.284 -0.897 13.393 1.00 55.31 108 GLU A N 1
ATOM 933 C CA . GLU A 1 108 ? -17.026 -2.106 12.589 1.00 55.31 108 GLU A CA 1
ATOM 934 C C . GLU A 1 108 ? -16.515 -1.745 11.172 1.00 55.31 108 GLU A C 1
ATOM 936 O O . GLU A 1 108 ? -15.713 -2.446 10.562 1.00 55.31 108 GLU A O 1
ATOM 941 N N . TYR A 1 109 ? -16.918 -0.568 10.678 1.00 54.47 109 TYR A N 1
ATOM 942 C CA . TYR A 1 109 ? -16.493 0.037 9.420 1.00 54.47 109 TYR A CA 1
ATOM 943 C C . TYR A 1 109 ? -15.009 0.429 9.339 1.00 54.47 109 TYR A C 1
ATOM 945 O O . TYR A 1 109 ? -14.462 0.393 8.239 1.00 54.47 109 TYR A O 1
ATOM 953 N N . ARG A 1 110 ? -14.330 0.779 10.443 1.00 56.06 110 ARG A N 1
ATOM 954 C CA . ARG A 1 110 ? -12.898 1.158 10.417 1.00 56.06 110 ARG A CA 1
ATOM 955 C C . ARG A 1 110 ? -11.953 -0.033 10.562 1.00 56.06 110 ARG A C 1
ATOM 957 O O . ARG A 1 110 ? -10.814 0.044 10.111 1.00 56.06 110 ARG A O 1
ATOM 964 N N . LEU A 1 111 ? -12.447 -1.161 11.074 1.00 60.53 111 LEU A N 1
ATOM 965 C CA . LEU A 1 111 ? -11.723 -2.438 11.078 1.00 60.53 111 LEU A CA 1
ATOM 966 C C . LEU A 1 111 ? -11.554 -3.029 9.663 1.00 60.53 111 LEU A C 1
ATOM 968 O O . LEU A 1 111 ? -10.806 -3.982 9.475 1.00 60.53 111 LEU A O 1
ATOM 972 N N . LYS A 1 112 ? -12.206 -2.449 8.645 1.00 58.22 112 LYS A N 1
ATOM 973 C CA . LYS A 1 112 ? -12.264 -2.970 7.269 1.00 58.22 112 LYS A CA 1
ATOM 974 C C . LYS A 1 112 ? -10.968 -2.847 6.456 1.00 58.22 112 LYS A C 1
ATOM 976 O O . LYS A 1 112 ? -10.988 -3.222 5.291 1.00 58.22 112 LYS A O 1
ATOM 981 N N . TYR A 1 113 ? -9.862 -2.347 7.018 1.00 71.25 113 TYR A N 1
ATOM 982 C CA . TYR A 1 113 ? -8.620 -2.095 6.263 1.00 71.25 113 TYR A CA 1
ATOM 983 C C . TYR A 1 113 ? -7.334 -2.615 6.926 1.00 71.25 113 TYR A C 1
ATOM 985 O O . TYR A 1 113 ? -6.251 -2.104 6.644 1.00 71.25 113 TYR A O 1
ATOM 993 N N . ILE A 1 114 ? -7.412 -3.617 7.807 1.00 86.44 114 ILE A N 1
ATOM 994 C CA . ILE A 1 114 ? -6.220 -4.218 8.433 1.00 86.44 114 ILE A CA 1
ATOM 995 C C . ILE A 1 114 ? -5.898 -5.602 7.860 1.00 86.44 114 ILE A C 1
ATOM 997 O O . ILE A 1 114 ? -6.781 -6.399 7.540 1.00 86.44 114 ILE A O 1
ATOM 1001 N N . SER A 1 115 ? -4.608 -5.901 7.727 1.00 90.06 115 SER A N 1
ATOM 1002 C CA . SER A 1 115 ? -4.113 -7.170 7.194 1.00 90.06 115 SER A CA 1
ATOM 1003 C C . SER A 1 115 ? -3.324 -7.936 8.239 1.00 90.06 115 SER A C 1
ATOM 1005 O O . SER A 1 115 ? -2.515 -7.358 8.950 1.00 90.06 115 SER A O 1
ATOM 1007 N N . CYS A 1 116 ? -3.532 -9.248 8.313 1.00 91.25 116 CYS A N 1
ATOM 1008 C CA . CYS A 1 116 ? -2.772 -10.108 9.211 1.00 91.25 116 CYS A CA 1
ATOM 1009 C C . CYS A 1 116 ? -1.281 -10.155 8.815 1.00 91.25 116 CYS A C 1
ATOM 1011 O O . CYS A 1 116 ? -0.945 -9.936 7.646 1.00 91.25 116 CYS A O 1
ATOM 1013 N N . LEU A 1 117 ? -0.383 -10.484 9.748 1.00 90.50 117 LEU A N 1
ATOM 1014 C CA . LEU A 1 117 ? 1.057 -10.614 9.472 1.00 90.50 117 LEU A CA 1
ATOM 1015 C C . LEU A 1 117 ? 1.329 -11.643 8.368 1.00 90.50 117 LEU A C 1
ATOM 1017 O O . LEU A 1 117 ? 2.013 -11.327 7.400 1.00 90.50 117 LEU A O 1
ATOM 1021 N N . LYS A 1 118 ? 0.689 -12.819 8.438 1.00 89.38 118 LYS A N 1
ATOM 1022 C CA . LYS A 1 118 ? 0.804 -13.874 7.410 1.00 89.38 118 LYS A CA 1
ATOM 1023 C C . LYS A 1 118 ? 0.389 -13.373 6.020 1.00 89.38 118 LYS A C 1
ATOM 1025 O O . LYS A 1 118 ? 1.066 -13.617 5.034 1.00 89.38 118 LYS A O 1
ATOM 1030 N N . CYS A 1 119 ? -0.702 -12.612 5.974 1.00 87.56 119 CYS A N 1
ATOM 1031 C CA . CYS A 1 119 ? -1.295 -12.046 4.766 1.00 87.56 119 CYS A CA 1
ATOM 1032 C C . CYS A 1 119 ? -0.427 -10.930 4.161 1.00 87.56 119 CYS A C 1
ATOM 1034 O O . CYS A 1 119 ? -0.413 -10.709 2.950 1.00 87.56 119 CYS A O 1
ATOM 1036 N N . THR A 1 120 ? 0.277 -10.195 5.019 1.00 86.06 120 THR A N 1
ATOM 1037 C CA . THR A 1 120 ? 1.189 -9.124 4.614 1.00 86.06 120 THR A CA 1
ATOM 1038 C C . THR A 1 120 ? 2.509 -9.707 4.110 1.00 86.06 120 THR A C 1
ATOM 1040 O O . THR A 1 120 ? 3.039 -9.230 3.111 1.00 86.06 120 THR A O 1
ATOM 1043 N N . ASP A 1 121 ? 3.002 -10.780 4.732 1.00 79.12 121 ASP A N 1
ATOM 1044 C CA . ASP A 1 121 ? 4.243 -11.446 4.322 1.00 79.12 121 ASP A CA 1
ATOM 1045 C C . ASP A 1 121 ? 4.105 -12.224 3.001 1.00 79.12 121 ASP A C 1
ATOM 1047 O O . ASP A 1 121 ? 5.059 -12.315 2.233 1.00 79.12 121 ASP A O 1
ATOM 1051 N N . THR A 1 122 ? 2.893 -12.675 2.653 1.00 75.81 122 THR A N 1
ATOM 1052 C CA . THR A 1 122 ? 2.596 -13.262 1.331 1.00 75.81 122 THR A CA 1
ATOM 1053 C C . THR A 1 122 ? 2.699 -12.285 0.154 1.00 75.81 122 THR A C 1
ATOM 1055 O O . THR A 1 122 ? 2.593 -12.705 -1.001 1.00 75.81 122 THR A O 1
ATOM 1058 N N . GLN A 1 123 ? 2.897 -10.983 0.388 1.00 77.62 123 GLN A N 1
ATOM 1059 C CA . GLN A 1 123 ? 3.133 -10.045 -0.709 1.00 77.62 123 GLN A CA 1
ATOM 1060 C C . GLN A 1 123 ? 4.453 -10.387 -1.416 1.00 77.62 123 GLN A C 1
ATOM 1062 O O . GLN A 1 123 ? 5.510 -10.470 -0.795 1.00 77.62 123 GLN A O 1
ATOM 1067 N N . ARG A 1 124 ? 4.401 -10.584 -2.741 1.00 82.88 124 ARG A N 1
ATOM 1068 C CA . ARG A 1 124 ? 5.575 -10.954 -3.547 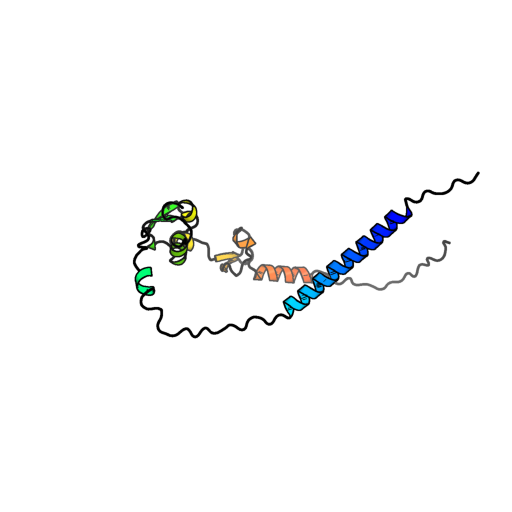1.00 82.88 124 ARG A CA 1
ATOM 1069 C C . ARG A 1 124 ? 6.646 -9.867 -3.453 1.00 82.88 124 ARG A C 1
ATOM 1071 O O . ARG A 1 124 ? 6.450 -8.775 -3.972 1.00 82.88 124 ARG A O 1
ATOM 1078 N N . LYS A 1 125 ? 7.789 -10.174 -2.835 1.00 90.06 125 LYS A N 1
ATOM 1079 C CA . LYS A 1 125 ? 8.938 -9.250 -2.696 1.00 90.06 125 LYS A CA 1
ATOM 1080 C C . LYS A 1 125 ? 9.862 -9.255 -3.923 1.00 90.06 125 LYS A C 1
ATOM 1082 O O . LYS A 1 125 ? 10.706 -8.371 -4.078 1.00 90.06 125 LYS A O 1
ATOM 1087 N N . THR A 1 126 ? 9.696 -10.241 -4.803 1.00 93.19 126 THR A N 1
ATOM 1088 C CA . THR A 1 126 ? 10.534 -10.462 -5.983 1.00 93.19 126 THR A CA 1
ATOM 1089 C C . THR A 1 126 ? 9.692 -10.722 -7.229 1.00 93.19 126 THR A C 1
ATOM 1091 O O . THR A 1 126 ? 8.561 -11.208 -7.155 1.00 93.19 126 THR A O 1
ATOM 1094 N N . LEU A 1 127 ? 10.251 -10.370 -8.385 1.00 94.12 127 LEU A N 1
ATOM 1095 C CA . LEU A 1 127 ? 9.691 -10.642 -9.707 1.00 94.12 127 LEU A CA 1
ATOM 1096 C C . LEU A 1 127 ? 10.789 -11.182 -10.625 1.00 94.12 127 LEU A C 1
ATOM 1098 O O . LEU A 1 127 ? 11.960 -10.814 -10.497 1.00 94.12 127 LEU A O 1
ATOM 1102 N N . THR A 1 128 ? 10.401 -12.037 -11.565 1.00 95.75 128 THR A N 1
ATOM 1103 C CA . THR A 1 128 ? 11.295 -12.580 -12.590 1.00 95.75 128 THR A CA 1
ATOM 1104 C C . THR A 1 128 ? 11.209 -11.713 -13.837 1.00 95.75 128 THR A C 1
ATOM 1106 O O . THR A 1 128 ? 10.123 -11.451 -14.345 1.00 95.75 128 THR A O 1
ATOM 1109 N N . CYS A 1 129 ? 12.350 -11.237 -14.334 1.00 96.62 129 CYS A N 1
ATOM 1110 C CA . CYS A 1 129 ? 12.386 -10.474 -15.578 1.00 96.62 129 CYS A CA 1
ATOM 1111 C C . CYS A 1 129 ? 12.181 -11.404 -16.782 1.00 96.62 129 CYS A C 1
ATOM 1113 O O . CYS A 1 129 ? 12.975 -12.316 -16.971 1.00 96.62 129 CYS A O 1
ATOM 1115 N N . TRP A 1 130 ? 11.211 -11.132 -17.655 1.00 94.94 130 TRP A N 1
ATOM 1116 C CA . TRP A 1 130 ? 10.976 -11.944 -18.858 1.00 94.94 130 TRP A CA 1
ATOM 1117 C C . TRP A 1 130 ? 12.145 -11.902 -19.859 1.00 94.94 130 TRP A C 1
ATOM 1119 O O . TRP A 1 130 ? 12.403 -12.870 -20.562 1.00 94.94 130 TRP A O 1
ATOM 1129 N N . LYS A 1 131 ? 12.890 -10.787 -19.926 1.00 95.19 131 LYS A N 1
ATOM 1130 C CA . LYS A 1 131 ? 13.980 -10.618 -20.907 1.00 95.19 131 LYS A CA 1
ATOM 1131 C C . LYS A 1 131 ? 15.297 -11.263 -20.472 1.00 95.19 131 LYS A C 1
ATOM 1133 O O . LYS A 1 131 ? 16.004 -11.795 -21.315 1.00 95.19 131 LYS A O 1
ATOM 1138 N N . CYS A 1 132 ? 15.650 -11.169 -19.189 1.00 95.75 132 CYS A N 1
ATOM 1139 C CA . CYS A 1 132 ? 16.921 -11.690 -18.672 1.00 95.75 132 CYS A CA 1
ATOM 1140 C C . CYS A 1 132 ? 16.766 -12.856 -17.694 1.00 95.75 132 CYS A C 1
ATOM 1142 O O . CYS A 1 132 ? 17.764 -13.240 -17.096 1.00 95.75 132 CYS A O 1
ATOM 1144 N N . THR A 1 133 ? 15.532 -13.334 -17.479 1.00 95.06 133 THR A N 1
ATOM 1145 C CA . THR A 1 133 ? 15.132 -14.489 -16.644 1.00 95.06 133 THR A CA 1
ATOM 1146 C C . THR A 1 133 ? 15.625 -14.485 -15.193 1.00 95.06 133 THR A C 1
ATOM 1148 O O . THR A 1 133 ? 15.393 -15.429 -14.445 1.00 95.06 133 THR A O 1
ATOM 1151 N N . LYS A 1 134 ? 16.236 -13.387 -14.737 1.00 95.81 134 LYS A N 1
ATOM 1152 C CA . LYS A 1 134 ? 16.711 -13.212 -13.361 1.00 95.81 134 LYS A CA 1
ATOM 1153 C C . LYS A 1 134 ? 15.575 -12.774 -12.439 1.00 95.81 134 LYS A C 1
ATOM 1155 O O . LYS A 1 134 ? 14.836 -11.836 -12.756 1.00 95.81 134 LYS A O 1
ATOM 1160 N N . MET A 1 135 ? 15.505 -13.399 -11.265 1.00 95.62 135 MET A N 1
ATOM 1161 C CA . MET A 1 135 ? 14.716 -12.905 -10.138 1.00 95.62 135 MET A CA 1
ATOM 1162 C C . MET A 1 135 ? 15.383 -11.668 -9.541 1.00 95.62 135 MET A C 1
ATOM 1164 O O . MET A 1 135 ? 16.578 -11.671 -9.246 1.00 95.62 135 MET A O 1
ATOM 1168 N N . LYS A 1 136 ? 14.616 -10.594 -9.374 1.00 95.19 136 LYS A N 1
ATOM 1169 C CA . LYS A 1 136 ? 15.082 -9.331 -8.789 1.00 95.19 136 LYS A CA 1
ATOM 1170 C C . LYS A 1 136 ? 14.043 -8.794 -7.801 1.00 95.19 136 LYS A C 1
ATOM 1172 O O . LYS A 1 136 ? 12.879 -9.198 -7.836 1.00 95.19 136 LYS A O 1
ATOM 1177 N N . SER A 1 137 ? 14.461 -7.892 -6.913 1.00 95.12 137 SER A N 1
ATOM 1178 C CA . SER A 1 137 ? 13.554 -7.209 -5.982 1.00 95.12 137 SER A CA 1
ATOM 1179 C C . SER A 1 137 ? 12.575 -6.298 -6.724 1.00 95.12 137 SER A C 1
ATOM 1181 O O . SER A 1 137 ? 12.864 -5.843 -7.834 1.00 95.12 137 SER A O 1
ATOM 1183 N N . LEU A 1 138 ? 11.429 -5.993 -6.106 1.00 93.62 138 LEU A N 1
ATOM 1184 C CA . LEU A 1 138 ? 10.431 -5.081 -6.681 1.00 93.62 138 LEU A CA 1
ATOM 1185 C C . LEU A 1 138 ? 11.003 -3.707 -7.061 1.00 93.62 138 LEU A C 1
ATOM 1187 O O . LEU A 1 138 ? 10.506 -3.091 -8.002 1.00 93.62 138 LEU A O 1
ATOM 1191 N N . ASP A 1 139 ? 12.043 -3.232 -6.375 1.00 93.94 139 ASP A N 1
ATOM 1192 C CA . ASP A 1 139 ? 12.679 -1.932 -6.638 1.00 93.94 139 ASP A CA 1
ATOM 1193 C C . ASP A 1 139 ? 13.366 -1.864 -8.001 1.00 93.94 139 ASP A C 1
ATOM 1195 O O . ASP A 1 139 ? 13.493 -0.792 -8.583 1.00 93.94 139 ASP A O 1
ATOM 1199 N N . GLN A 1 140 ? 13.718 -3.021 -8.563 1.00 95.38 140 GLN A N 1
ATOM 1200 C CA . GLN A 1 140 ? 14.291 -3.148 -9.902 1.00 95.38 140 GLN A CA 1
ATOM 1201 C C . GLN A 1 140 ? 13.225 -3.219 -11.010 1.00 95.38 140 GLN A C 1
ATOM 1203 O O . GLN A 1 140 ? 13.568 -3.477 -12.167 1.00 95.38 140 GLN A O 1
ATOM 1208 N N . PHE A 1 141 ? 11.948 -3.007 -10.676 1.00 95.88 141 PHE A N 1
ATOM 1209 C CA . PHE A 1 141 ? 10.815 -2.997 -11.603 1.00 95.88 141 PHE A CA 1
ATOM 1210 C C . PHE A 1 141 ? 9.941 -1.756 -11.402 1.00 95.88 141 PHE A C 1
ATOM 1212 O O . PHE A 1 141 ? 9.749 -1.270 -10.278 1.00 95.88 141 PHE A O 1
ATOM 1219 N N . SER A 1 142 ? 9.340 -1.272 -12.492 1.00 93.94 142 SER A N 1
ATOM 1220 C CA . SER A 1 142 ? 8.420 -0.133 -12.430 1.00 93.94 142 SER A CA 1
ATOM 1221 C C . SER A 1 142 ? 7.118 -0.505 -11.710 1.00 93.94 142 SER A C 1
ATOM 1223 O O . SER A 1 142 ? 6.674 -1.653 -11.744 1.00 93.94 142 SER A O 1
ATOM 1225 N N . ARG A 1 143 ? 6.453 0.469 -11.072 1.00 91.88 143 ARG A N 1
ATOM 1226 C CA . ARG A 1 143 ? 5.198 0.226 -10.328 1.00 91.88 143 ARG A CA 1
ATOM 1227 C C . ARG A 1 143 ? 4.103 -0.405 -11.195 1.00 91.88 143 ARG A C 1
ATOM 1229 O O . ARG A 1 143 ? 3.351 -1.239 -10.699 1.00 91.88 143 ARG A O 1
ATOM 1236 N N . MET A 1 144 ? 4.038 -0.037 -12.477 1.00 91.44 144 MET A N 1
ATOM 1237 C CA . MET A 1 144 ? 3.087 -0.618 -13.430 1.00 91.44 144 MET A CA 1
ATOM 1238 C C . MET A 1 144 ? 3.368 -2.106 -13.676 1.00 91.44 144 MET A C 1
ATOM 1240 O O . MET A 1 144 ? 2.442 -2.912 -13.653 1.00 91.44 144 MET A O 1
ATOM 1244 N N . GLN A 1 145 ? 4.639 -2.494 -13.817 1.00 92.50 145 GLN A N 1
ATOM 1245 C CA . GLN A 1 145 ? 5.030 -3.896 -14.011 1.00 92.50 145 GLN A CA 1
ATOM 1246 C C . GLN A 1 145 ? 4.778 -4.768 -12.782 1.00 92.50 145 GLN A C 1
ATOM 1248 O O . GLN A 1 145 ? 4.523 -5.958 -12.919 1.00 92.50 145 GLN A O 1
ATOM 1253 N N . ARG A 1 146 ? 4.785 -4.194 -11.573 1.00 91.56 146 ARG A N 1
ATOM 1254 C CA . ARG A 1 146 ? 4.477 -4.954 -10.349 1.00 91.56 146 ARG A CA 1
ATOM 1255 C C . ARG A 1 146 ? 3.046 -5.504 -10.336 1.00 91.56 146 ARG A C 1
ATOM 1257 O O . ARG A 1 146 ? 2.795 -6.495 -9.659 1.00 91.56 146 ARG A O 1
ATOM 1264 N N . ARG A 1 147 ? 2.123 -4.882 -11.084 1.00 89.56 147 ARG A N 1
ATOM 1265 C CA . ARG A 1 147 ? 0.737 -5.356 -11.245 1.00 89.56 147 ARG A CA 1
ATOM 1266 C C . ARG A 1 147 ? 0.606 -6.456 -12.304 1.00 89.56 147 ARG A C 1
ATOM 1268 O O . ARG A 1 147 ? -0.251 -7.314 -12.154 1.00 89.56 147 ARG A O 1
ATOM 1275 N N . ASN A 1 148 ? 1.451 -6.445 -13.339 1.00 88.44 148 ASN A N 1
ATOM 1276 C CA . ASN A 1 148 ? 1.456 -7.430 -14.424 1.00 88.44 148 ASN A CA 1
ATOM 1277 C C . ASN A 1 148 ? 2.813 -8.156 -14.476 1.00 88.44 148 ASN A C 1
ATOM 1279 O O . ASN A 1 148 ? 3.747 -7.734 -15.160 1.00 88.44 148 ASN A O 1
ATOM 1283 N N . ASN A 1 149 ? 2.917 -9.228 -13.691 1.00 87.94 149 ASN A N 1
ATOM 1284 C CA . ASN A 1 149 ? 4.166 -9.948 -13.440 1.00 87.94 149 ASN A CA 1
ATOM 1285 C C . ASN A 1 149 ? 4.637 -10.822 -14.617 1.00 87.94 149 ASN A C 1
ATOM 1287 O O . ASN A 1 149 ? 5.839 -11.037 -14.745 1.00 87.94 149 ASN A O 1
ATOM 1291 N N . GLU A 1 150 ? 3.734 -11.286 -15.481 1.00 89.69 150 GLU A N 1
ATOM 1292 C CA . GLU A 1 150 ? 4.032 -12.263 -16.539 1.00 89.69 150 GLU A CA 1
ATOM 1293 C C . GLU A 1 150 ? 4.997 -11.705 -17.589 1.00 89.69 150 GLU A C 1
ATOM 1295 O O . GLU A 1 150 ? 5.861 -12.413 -18.099 1.00 89.69 150 GLU A O 1
ATOM 1300 N N . ARG A 1 151 ? 4.880 -10.404 -17.888 1.00 90.81 151 ARG A N 1
ATOM 1301 C CA . ARG A 1 151 ? 5.683 -9.706 -18.908 1.00 90.81 151 ARG A CA 1
ATOM 1302 C C . ARG A 1 151 ? 6.578 -8.610 -18.322 1.00 90.81 151 ARG A C 1
ATOM 1304 O O . ARG A 1 151 ? 6.980 -7.681 -19.028 1.00 90.81 151 ARG A O 1
ATOM 1311 N N . ALA A 1 152 ? 6.898 -8.691 -17.032 1.00 95.19 152 ALA A N 1
ATOM 1312 C CA . ALA A 1 152 ? 7.719 -7.691 -16.358 1.00 95.19 152 ALA A CA 1
ATOM 1313 C C . ALA A 1 152 ? 9.165 -7.682 -16.901 1.00 95.19 152 ALA A C 1
ATOM 1315 O O . ALA A 1 152 ? 9.814 -8.721 -17.018 1.00 95.19 152 ALA A O 1
ATOM 1316 N N . ARG A 1 153 ? 9.706 -6.495 -17.209 1.00 95.25 153 ARG A N 1
ATOM 1317 C CA . ARG A 1 153 ? 11.113 -6.294 -17.610 1.00 95.25 153 ARG A CA 1
ATOM 1318 C C . ARG A 1 153 ? 11.821 -5.449 -16.561 1.00 95.25 153 ARG A C 1
ATOM 1320 O O . ARG A 1 153 ? 11.328 -4.381 -16.236 1.00 95.25 153 ARG A O 1
ATOM 1327 N N . CYS A 1 154 ? 12.979 -5.870 -16.064 1.00 96.69 154 CYS A N 1
ATOM 1328 C CA . CYS A 1 154 ? 13.708 -5.064 -15.086 1.00 96.69 154 CYS A CA 1
ATOM 1329 C C . CYS A 1 154 ? 14.179 -3.724 -15.680 1.00 96.69 154 CYS A C 1
ATOM 1331 O O . CYS A 1 154 ? 14.378 -3.606 -16.893 1.00 96.69 154 CYS A O 1
ATOM 1333 N N . LEU A 1 155 ? 14.412 -2.737 -14.813 1.00 95.56 155 LEU A N 1
ATOM 1334 C CA . LEU A 1 155 ? 14.841 -1.387 -15.199 1.00 95.56 155 LEU A CA 1
ATOM 1335 C C . LEU A 1 155 ? 16.127 -1.397 -16.039 1.00 95.56 155 LEU A C 1
ATOM 1337 O O . LEU A 1 155 ? 16.237 -0.642 -16.997 1.00 95.56 155 LEU A O 1
ATOM 1341 N N . GLN A 1 156 ? 17.057 -2.310 -15.750 1.00 95.38 156 GLN A N 1
ATOM 1342 C CA . GLN A 1 156 ? 18.279 -2.489 -16.544 1.00 95.38 156 GLN A CA 1
ATOM 1343 C C . GLN A 1 156 ? 17.981 -2.903 -17.992 1.00 95.38 156 GLN A C 1
ATOM 1345 O O . GLN A 1 156 ? 18.557 -2.350 -18.921 1.00 95.38 156 GLN A O 1
ATOM 1350 N N . CYS A 1 157 ? 17.061 -3.852 -18.202 1.00 94.75 157 CYS A N 1
ATOM 1351 C CA . CYS A 1 157 ? 16.667 -4.279 -19.546 1.00 94.75 157 CYS A CA 1
ATOM 1352 C C . CYS A 1 157 ? 15.852 -3.210 -20.280 1.00 94.75 157 CYS A C 1
ATOM 1354 O O . CYS A 1 157 ? 15.927 -3.132 -21.502 1.00 94.75 157 CYS A O 1
ATOM 1356 N N . MET A 1 158 ? 15.065 -2.406 -19.559 1.00 92.94 158 MET A N 1
ATOM 1357 C CA . MET A 1 158 ? 14.367 -1.264 -20.155 1.00 92.94 158 MET A CA 1
ATOM 1358 C C . MET A 1 158 ? 15.355 -0.194 -20.617 1.00 92.94 158 MET A C 1
ATOM 1360 O O . MET A 1 158 ? 15.229 0.273 -21.742 1.00 92.94 158 MET A O 1
ATOM 1364 N N . LYS A 1 159 ? 16.353 0.132 -19.784 1.00 92.88 159 LYS A N 1
ATOM 1365 C CA . LYS A 1 159 ? 17.408 1.086 -20.134 1.00 92.88 159 LYS A CA 1
ATOM 1366 C C . LYS A 1 159 ? 18.199 0.612 -21.353 1.00 92.88 159 LYS A C 1
ATOM 1368 O O . LYS A 1 159 ? 18.246 1.330 -22.335 1.00 92.88 159 LYS A O 1
ATOM 1373 N N . LYS A 1 160 ? 18.690 -0.633 -21.333 1.00 91.50 160 LYS A N 1
ATOM 1374 C CA . LYS A 1 160 ? 19.433 -1.216 -22.459 1.00 91.50 160 LYS A CA 1
ATOM 1375 C C . LYS A 1 160 ? 18.664 -1.125 -23.784 1.00 91.50 160 LYS A C 1
ATOM 1377 O O . LYS A 1 160 ? 19.242 -0.730 -24.780 1.00 91.50 160 LYS A O 1
ATOM 1382 N N . ARG A 1 161 ? 17.362 -1.438 -23.782 1.00 89.94 161 ARG A N 1
ATOM 1383 C CA . ARG A 1 161 ? 16.525 -1.303 -24.984 1.00 89.94 161 ARG A CA 1
ATOM 1384 C C . ARG A 1 161 ? 16.459 0.146 -25.471 1.00 89.94 161 ARG A C 1
ATOM 1386 O O . ARG A 1 161 ? 16.533 0.375 -26.662 1.00 89.94 161 ARG A O 1
ATOM 1393 N N . ASN A 1 162 ? 16.266 1.097 -24.560 1.00 88.56 162 ASN A N 1
ATOM 1394 C CA . ASN A 1 162 ? 16.176 2.504 -24.939 1.00 88.56 162 ASN A CA 1
ATOM 1395 C C . ASN A 1 162 ? 17.516 3.029 -25.479 1.00 88.56 162 ASN A C 1
ATOM 1397 O O . ASN A 1 162 ? 17.507 3.835 -26.395 1.00 88.56 162 ASN A O 1
ATOM 1401 N N . ASP A 1 163 ? 18.642 2.567 -24.930 1.00 87.06 163 ASP A N 1
ATOM 1402 C CA . ASP A 1 163 ? 19.977 2.939 -25.411 1.00 87.06 163 ASP A CA 1
ATOM 1403 C C . ASP A 1 163 ? 20.251 2.350 -26.816 1.00 87.06 163 ASP A C 1
ATOM 1405 O O . ASP A 1 163 ? 20.906 2.991 -27.630 1.00 87.06 163 ASP A O 1
ATOM 1409 N N . GLU A 1 164 ? 19.727 1.154 -27.116 1.00 78.81 164 GLU A N 1
ATOM 1410 C CA . GLU A 1 164 ? 19.819 0.512 -28.440 1.00 78.81 164 GLU A CA 1
ATOM 1411 C C . GLU A 1 164 ? 18.912 1.184 -29.494 1.00 78.81 164 GLU A C 1
ATOM 1413 O O . GLU A 1 164 ? 19.351 1.366 -30.621 1.00 78.81 164 GLU A O 1
ATOM 1418 N N . ASP A 1 165 ? 17.691 1.601 -29.131 1.00 71.75 165 ASP A N 1
ATOM 1419 C CA . ASP A 1 165 ? 16.726 2.266 -30.040 1.00 71.75 165 ASP A CA 1
ATOM 1420 C C . ASP A 1 165 ? 17.201 3.654 -30.511 1.00 71.75 165 ASP A C 1
ATOM 1422 O O . ASP A 1 165 ? 16.870 4.103 -31.601 1.00 71.75 165 ASP A O 1
ATOM 1426 N N . VAL A 1 166 ? 17.954 4.377 -29.675 1.00 62.69 166 VAL A N 1
ATOM 1427 C CA . VAL A 1 166 ? 18.371 5.763 -29.965 1.00 62.69 166 VAL A CA 1
ATOM 1428 C C . VAL A 1 166 ? 19.536 5.823 -30.957 1.00 62.69 166 VAL A C 1
ATOM 1430 O O . VAL A 1 166 ? 19.739 6.852 -31.596 1.00 62.69 166 VAL A O 1
ATOM 1433 N N . ASN A 1 167 ? 20.290 4.735 -31.104 1.00 59.53 167 ASN A N 1
ATOM 1434 C CA . ASN A 1 167 ? 21.481 4.698 -31.949 1.00 59.53 167 ASN A CA 1
ATOM 1435 C C . ASN A 1 167 ? 21.209 4.192 -33.380 1.00 59.53 167 ASN A C 1
ATOM 1437 O O . ASN A 1 167 ? 22.156 4.059 -34.146 1.00 59.53 167 ASN A O 1
ATOM 1441 N N . ASP A 1 168 ? 19.948 3.899 -33.720 1.00 57.41 168 ASP A N 1
ATOM 1442 C CA . ASP A 1 168 ? 19.516 3.425 -35.050 1.00 57.41 168 ASP A CA 1
ATOM 1443 C C . ASP A 1 168 ? 18.955 4.562 -35.933 1.00 57.41 168 ASP A C 1
ATOM 1445 O O . ASP A 1 168 ? 18.457 4.342 -37.034 1.00 57.41 168 ASP A O 1
ATOM 1449 N N . SER A 1 169 ? 19.035 5.809 -35.457 1.00 58.34 169 SER A N 1
ATOM 1450 C CA . SER A 1 169 ? 18.820 6.992 -36.292 1.00 58.34 169 SER A CA 1
ATOM 1451 C C . SER A 1 169 ? 20.100 7.263 -37.086 1.00 58.34 169 SER A C 1
ATOM 1453 O O . SER A 1 169 ? 20.973 8.003 -36.630 1.00 58.34 169 SER A O 1
ATOM 1455 N N . GLU A 1 170 ? 20.225 6.619 -38.246 1.00 61.59 170 GLU A N 1
ATOM 1456 C CA . GLU A 1 170 ? 21.248 6.918 -39.257 1.00 61.59 170 GLU A CA 1
ATOM 1457 C C . GLU A 1 170 ? 21.352 8.444 -39.484 1.00 61.59 170 GLU A C 1
ATOM 1459 O O . GLU A 1 170 ? 20.321 9.112 -39.627 1.00 61.59 170 GLU A O 1
ATOM 1464 N N . PRO A 1 171 ? 22.561 9.035 -39.521 1.00 58.31 171 PRO A N 1
ATOM 1465 C CA . PRO A 1 171 ? 22.711 10.413 -39.965 1.00 58.31 171 PRO A CA 1
ATOM 1466 C C . PRO A 1 171 ? 22.353 10.485 -41.454 1.00 58.31 171 PRO A C 1
ATOM 1468 O O . PRO A 1 171 ? 22.987 9.818 -42.269 1.00 58.31 171 PRO A O 1
ATOM 1471 N N . GLU A 1 172 ? 21.358 11.302 -41.815 1.00 58.16 172 GLU A N 1
ATOM 1472 C CA . GLU A 1 172 ? 21.113 11.684 -43.210 1.00 58.16 172 GLU A CA 1
ATOM 1473 C C . GLU A 1 172 ? 22.426 12.202 -43.810 1.00 58.16 172 GLU A C 1
ATOM 1475 O O . GLU A 1 172 ? 22.911 13.287 -43.481 1.00 58.16 172 GLU A O 1
ATOM 1480 N N . TYR A 1 173 ? 23.028 11.389 -44.676 1.00 56.06 173 TYR A N 1
ATOM 1481 C CA . TYR A 1 173 ? 24.148 11.781 -45.511 1.00 56.06 173 TYR A CA 1
ATOM 1482 C C . TYR A 1 173 ? 23.593 12.779 -46.534 1.00 56.06 173 TYR A C 1
ATOM 1484 O O . TYR A 1 173 ? 23.100 12.394 -47.591 1.00 56.06 173 TYR A O 1
ATOM 1492 N N . SER A 1 174 ? 23.599 14.068 -46.189 1.00 52.75 174 SER A N 1
ATOM 1493 C CA . SER A 1 174 ? 23.294 15.147 -47.128 1.00 52.75 174 SER A CA 1
ATOM 1494 C C . SER A 1 174 ? 24.429 15.213 -48.148 1.00 52.75 174 SER A C 1
ATOM 1496 O O . SER A 1 174 ? 25.415 15.918 -47.943 1.00 52.75 174 SER A O 1
ATOM 1498 N N . SER A 1 175 ? 24.325 14.432 -49.224 1.00 56.41 175 SER A N 1
ATOM 1499 C CA . SER A 1 175 ? 25.137 14.641 -50.418 1.00 56.41 175 SER A CA 1
ATOM 1500 C C . SER A 1 175 ? 24.696 15.949 -51.064 1.00 56.41 175 SER A C 1
ATOM 1502 O O . SER A 1 175 ? 23.565 16.067 -51.532 1.00 56.41 175 SER A O 1
ATOM 1504 N N . GLU A 1 176 ? 25.588 16.928 -51.041 1.00 65.25 176 GLU A N 1
ATOM 1505 C CA . GLU A 1 176 ? 25.534 18.133 -51.862 1.00 65.25 176 GLU A CA 1
ATOM 1506 C C . GLU A 1 176 ? 25.453 17.716 -53.345 1.00 65.25 176 GLU A C 1
ATOM 1508 O O . GLU A 1 176 ? 26.348 17.019 -53.821 1.00 65.25 176 GLU A O 1
ATOM 1513 N N . ASP A 1 177 ? 24.383 18.095 -54.054 1.00 54.22 177 ASP A N 1
ATOM 1514 C CA . ASP A 1 177 ? 24.342 18.113 -55.524 1.00 54.22 177 ASP A CA 1
ATOM 1515 C C . ASP A 1 177 ? 23.312 19.141 -56.030 1.00 54.22 177 ASP A C 1
ATOM 1517 O O . ASP A 1 177 ? 22.233 19.328 -55.460 1.00 54.22 177 ASP A O 1
ATOM 1521 N N . ASP A 1 178 ? 23.716 19.844 -57.076 1.00 57.50 178 ASP A N 1
ATOM 1522 C CA . ASP A 1 178 ? 23.244 21.126 -57.583 1.00 57.50 178 ASP A CA 1
ATOM 1523 C C . ASP A 1 178 ? 21.832 21.112 -58.215 1.00 57.50 178 ASP A C 1
ATOM 1525 O O . ASP A 1 178 ? 21.546 20.321 -59.108 1.00 57.50 178 ASP A O 1
ATOM 1529 N N . SER A 1 179 ? 20.976 22.093 -57.885 1.00 53.03 179 SER A N 1
ATOM 1530 C CA . SER A 1 179 ? 20.176 22.802 -58.907 1.00 53.03 179 SER A CA 1
ATOM 1531 C C . SER A 1 179 ? 19.629 24.130 -58.375 1.00 53.03 179 SER A C 1
ATOM 1533 O O . SER A 1 179 ? 18.764 24.213 -57.504 1.00 53.03 179 SER A O 1
ATOM 1535 N N . LEU A 1 180 ? 20.186 25.200 -58.923 1.00 54.97 180 LEU A N 1
ATOM 1536 C CA . LEU A 1 180 ? 19.737 26.570 -58.775 1.00 54.97 180 LEU A CA 1
ATOM 1537 C C . LEU A 1 180 ? 18.632 26.791 -59.816 1.00 54.97 180 LEU A C 1
ATOM 1539 O O . LEU A 1 180 ? 18.936 27.199 -60.932 1.00 54.97 180 LEU A O 1
ATOM 1543 N N . ASP A 1 181 ? 17.377 26.469 -59.484 1.00 55.78 181 ASP A N 1
ATOM 1544 C CA . ASP A 1 181 ? 16.242 26.677 -60.397 1.00 55.78 181 ASP A CA 1
ATOM 1545 C C . ASP A 1 181 ? 15.390 27.886 -59.969 1.00 55.78 181 ASP A C 1
ATOM 1547 O O . ASP A 1 181 ? 14.528 27.844 -59.090 1.00 55.78 181 ASP A O 1
ATOM 1551 N N . ASN A 1 182 ? 15.794 29.003 -60.571 1.00 51.81 182 ASN A N 1
ATOM 1552 C CA . ASN A 1 182 ? 15.075 30.209 -60.970 1.00 51.81 182 ASN A CA 1
ATOM 1553 C C . ASN A 1 182 ? 13.541 30.240 -60.735 1.00 51.81 182 ASN A C 1
ATOM 1555 O O . ASN A 1 182 ? 12.780 29.616 -61.469 1.00 51.81 182 ASN A O 1
ATOM 1559 N N . TRP A 1 183 ? 13.080 31.062 -59.783 1.00 64.50 183 TRP A N 1
ATOM 1560 C CA . TRP A 1 183 ? 11.652 31.356 -59.538 1.00 64.50 183 TRP A CA 1
ATOM 1561 C C . TRP A 1 183 ? 11.198 32.745 -60.040 1.00 64.50 183 TRP A C 1
ATOM 1563 O O . TRP A 1 183 ? 10.087 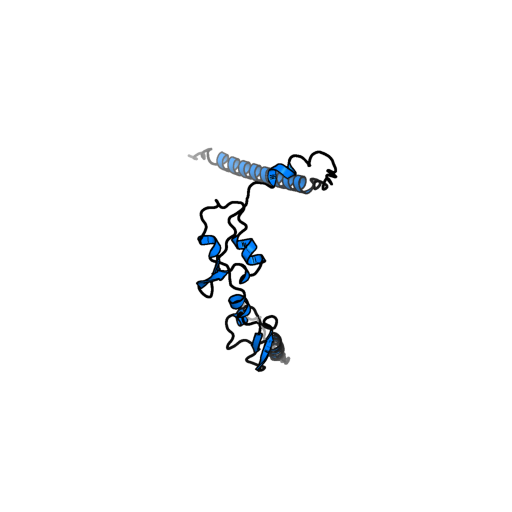33.168 -59.729 1.00 64.50 183 TRP A O 1
ATOM 1573 N N . ASP A 1 184 ? 12.003 33.450 -60.841 1.00 58.50 184 ASP A N 1
ATOM 1574 C CA . ASP A 1 184 ? 11.700 34.814 -61.312 1.00 58.50 184 ASP A CA 1
ATOM 1575 C C . ASP A 1 184 ? 11.114 34.857 -62.741 1.00 58.50 184 ASP A C 1
ATOM 1577 O O . ASP A 1 184 ? 11.654 35.531 -63.616 1.00 58.50 184 ASP A O 1
ATOM 1581 N N . ASP A 1 185 ? 10.002 34.156 -63.007 1.00 56.88 185 ASP A N 1
ATOM 1582 C CA . ASP A 1 185 ? 9.242 34.362 -64.265 1.00 56.88 185 ASP A CA 1
ATOM 1583 C C . ASP A 1 185 ? 7.708 34.293 -64.116 1.00 56.88 185 ASP A C 1
ATOM 1585 O O . ASP A 1 185 ? 6.983 33.947 -65.045 1.00 56.88 185 ASP A O 1
ATOM 1589 N N . TYR A 1 186 ? 7.172 34.630 -62.938 1.00 54.41 186 TYR A N 1
ATOM 1590 C CA . TYR A 1 186 ? 5.729 34.841 -62.764 1.00 54.41 186 TYR A CA 1
ATOM 1591 C C . TYR A 1 186 ? 5.455 35.996 -61.794 1.00 54.41 186 TYR A C 1
ATOM 1593 O O . TYR A 1 186 ? 5.276 35.762 -60.599 1.00 54.41 186 TYR A O 1
ATOM 1601 N N . LEU A 1 187 ? 5.408 37.231 -62.318 1.00 47.97 187 LEU A N 1
ATOM 1602 C CA . LEU A 1 187 ? 4.502 38.314 -61.885 1.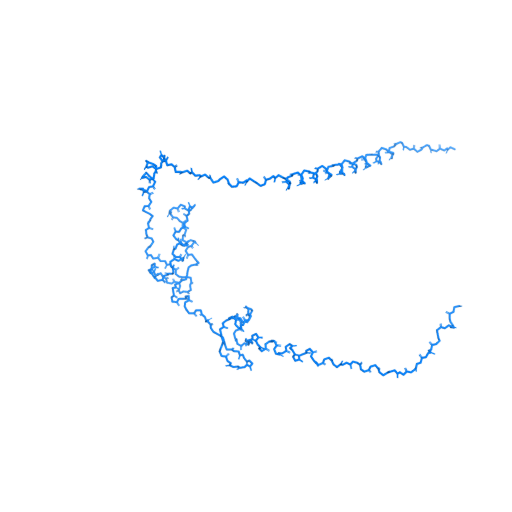00 47.97 187 LEU A CA 1
ATOM 1603 C C . LEU A 1 187 ? 4.582 39.547 -62.796 1.00 47.97 187 LEU A C 1
ATOM 1605 O O . LEU A 1 187 ? 5.667 40.161 -62.883 1.00 47.97 187 LEU A O 1
#